Protein AF-A0A3Q3WLG3-F1 (afdb_monomer)

Solvent-accessible surface area (backbone atoms only — not comparable to full-atom values): 10892 Å² total; per-residue (Å²): 127,84,87,64,69,47,72,67,55,51,52,49,40,49,52,44,33,71,77,38,65,91,78,38,64,40,77,80,43,50,60,52,52,48,54,36,50,53,55,49,52,53,50,50,52,53,48,49,54,48,51,54,51,49,54,53,51,53,52,48,53,36,54,53,43,51,54,50,47,54,52,48,52,54,50,31,51,53,28,41,52,51,12,54,53,29,47,77,66,74,38,54,68,63,11,50,52,28,40,53,51,24,52,54,50,48,55,54,44,53,55,48,52,52,50,39,51,47,53,44,59,69,50,49,55,58,51,52,47,57,73,68,75,73,73,56,77,72,57,51,58,42,52,53,49,55,65,46,45,62,56,53,47,55,49,54,54,50,53,49,54,48,50,56,66,74,48,76,84,65,97,70,90,73,71,59,74,59,54,54,53,50,50,51,51,50,51,43,56,52,39,61,69,66,62,78,130

Secondary structure (DSSP, 8-state):
-PPPPPHHHHHHHHHHHHH-TTT-SHHHHHHHHHHHHHHHHHHHHHHHHHHHHHHHHHHHHHHHHHHHHHHHHHHHHHHHHHHHHHHTTT-HHHHHHHHHHHHHHHHHHHHHHHHHHHHIIIIIHHHHHHHHHSSSHHHHHHHHHHHHHHHHHHHHHHHHHHHHHH-TT-----THHHHHHHHHHHHHHHHHHH---

pLDDT: mean 86.24, std 12.98, range [43.69, 98.62]

Mean predicted aligned error: 8.93 Å

Sequence (197 aa):
MPERLSVADFVGLTNEDLSSPGTSSFQAKMSDCRNTVSAIEESLETDHTTLQRMKKMIKNIHISGVSHVDSKEQYIEVLENLGNSHLSQDNHEVSTGFLNLAVFTREVTALFKNLVQNLNNIMAFPLENVLKSELRDSRLVSIDAIHETPIKLGKLEKERKEKTRQLGLIRTEGSDGGEDMERERRTFQLQMCEVRD

Nearest PDB structures (foldseek):
  7o3x-assembly1_E  TM=5.534E-01  e=9.046E-02  Synechocystis sp. PCC 6803 substr. Kazusa
  9eom-assembly1_A-2  TM=6.215E-01  e=7.939E-01  Synechocystis sp. PCC 6803
  9eom-assembly1_A-4  TM=6.215E-01  e=7.939E-01  Synechocystis sp. PCC 6803
  8qhw-assembly1_E  TM=5.474E-01  e=7.208E-01  Synechocystis sp. PCC 6803
  4whe-assembly1_A  TM=5.943E-01  e=1.286E+00  Escherichia coli K-12

InterPro domains:
  IPR027267 AH/BAR domain superfamily [G3DSA:1.20.1270.60] (24-196)
  IPR027267 AH/BAR domain superfamily [SSF103657] (33-195)
  IPR043593 Arf-GAP with SH3 domain, ANK repeat and PH domain-containing protein [PTHR45854] (1-194)

Radius of gyration: 33.62 Å; Cα contacts (8 Å, |Δi|>4): 115; chains: 1; bounding box: 82×26×92 Å

Foldseek 3Di:
DPDQQDPVNLVVQVVQCVVCVPPGPNLVCLVSLLVNLVVVLVVLVVVLVVLVVVLVVLVVLLVVLVVVLVVLVVVLVVLQVQLVVCVVVVNNVSSVVSNVVSVVSVVVSVVSVVVSVCSCVVRNVVSVCVSPPDRDDQQVVLSVLSVVLSVVLVVLVVVVVVCCVVPVDDDDDDCPSVVVNSVSSVVNSVSSVSNDD

Organism: Mola mola (NCBI:txid94237)

Structure (mmCIF, N/CA/C/O backbone):
data_AF-A0A3Q3WLG3-F1
#
_entry.id   AF-A0A3Q3WLG3-F1
#
loop_
_atom_site.group_PDB
_atom_site.id
_atom_site.type_symbol
_atom_site.label_atom_id
_atom_site.label_alt_id
_atom_site.label_comp_id
_atom_site.label_asym_id
_atom_site.label_entity_id
_atom_site.label_seq_id
_atom_site.pdbx_PDB_ins_code
_atom_site.Cartn_x
_atom_site.Cartn_y
_atom_site.Cartn_z
_atom_site.occupancy
_atom_site.B_iso_or_equiv
_atom_site.auth_seq_id
_atom_site.auth_comp_id
_atom_site.auth_asym_id
_atom_site.auth_atom_id
_atom_site.pdbx_PDB_model_num
ATOM 1 N N . MET A 1 1 ? 6.172 18.947 -17.655 1.00 47.56 1 MET A N 1
ATOM 2 C CA . MET A 1 1 ? 6.872 17.670 -17.400 1.00 47.56 1 MET A CA 1
ATOM 3 C C . MET A 1 1 ? 7.651 17.334 -18.660 1.00 47.56 1 MET A C 1
ATOM 5 O O . MET A 1 1 ? 7.096 17.597 -19.722 1.00 47.56 1 MET A O 1
ATOM 9 N N . PRO A 1 2 ? 8.908 16.863 -18.583 1.00 49.31 2 PRO A N 1
ATOM 10 C CA . PRO A 1 2 ? 9.609 16.392 -19.777 1.00 49.31 2 PRO A CA 1
ATOM 11 C C . PRO A 1 2 ? 8.800 15.256 -20.419 1.00 49.31 2 PRO A C 1
ATOM 13 O O . PRO A 1 2 ? 8.203 14.449 -19.703 1.00 49.31 2 PRO A O 1
ATOM 16 N N . GLU A 1 3 ? 8.717 15.243 -21.749 1.00 62.03 3 GLU A N 1
ATOM 17 C CA . GLU A 1 3 ? 8.017 14.198 -22.499 1.00 62.03 3 GLU A CA 1
ATOM 18 C C . GLU A 1 3 ? 8.640 12.835 -22.169 1.00 62.03 3 GLU A C 1
ATOM 20 O O . GLU A 1 3 ? 9.845 12.638 -22.327 1.00 62.03 3 GLU A O 1
ATOM 25 N N . ARG A 1 4 ? 7.827 11.912 -21.645 1.00 79.62 4 ARG A N 1
ATOM 26 C CA . ARG A 1 4 ? 8.238 10.526 -21.403 1.00 79.62 4 ARG A CA 1
ATOM 27 C C . ARG A 1 4 ? 8.163 9.772 -22.724 1.00 79.62 4 ARG A C 1
ATOM 29 O O . ARG A 1 4 ? 7.160 9.885 -23.427 1.00 79.62 4 ARG A O 1
ATOM 36 N N . LEU A 1 5 ? 9.200 9.001 -23.036 1.00 89.12 5 LEU A N 1
ATOM 37 C CA . LEU A 1 5 ? 9.182 8.099 -24.182 1.00 89.12 5 LEU A CA 1
ATOM 38 C C . LEU A 1 5 ? 8.083 7.055 -23.950 1.00 89.12 5 LEU A C 1
ATOM 40 O O . LEU A 1 5 ? 8.085 6.391 -22.912 1.00 89.12 5 LEU A O 1
ATOM 44 N N . SER A 1 6 ? 7.133 6.919 -24.875 1.00 90.25 6 SER A N 1
ATOM 45 C CA . SER A 1 6 ? 6.103 5.891 -24.733 1.00 90.25 6 SER A CA 1
ATOM 46 C C . SER A 1 6 ? 6.663 4.504 -25.062 1.00 90.25 6 SER A C 1
ATOM 48 O O . SER A 1 6 ? 7.659 4.368 -25.777 1.00 90.25 6 SER A O 1
ATOM 50 N N . VAL A 1 7 ? 5.987 3.451 -24.593 1.00 90.38 7 VAL A N 1
ATOM 51 C CA . VAL A 1 7 ? 6.331 2.064 -24.956 1.00 90.38 7 VAL A CA 1
ATOM 52 C C . VAL A 1 7 ? 6.286 1.869 -26.476 1.00 90.38 7 VAL A C 1
ATOM 54 O O . VAL A 1 7 ? 7.150 1.199 -27.035 1.00 90.38 7 VAL A O 1
ATOM 57 N N . ALA A 1 8 ? 5.324 2.492 -27.164 1.00 92.12 8 ALA A N 1
ATOM 58 C CA . ALA A 1 8 ? 5.216 2.419 -28.620 1.00 92.12 8 ALA A CA 1
ATOM 59 C C . ALA A 1 8 ? 6.416 3.075 -29.323 1.00 92.12 8 ALA A C 1
ATOM 61 O O . ALA A 1 8 ? 6.951 2.500 -30.272 1.00 92.12 8 ALA A O 1
ATOM 62 N N . ASP A 1 9 ? 6.876 4.229 -28.827 1.00 92.75 9 ASP A N 1
ATOM 63 C CA . ASP A 1 9 ? 8.059 4.910 -29.364 1.00 92.75 9 ASP A CA 1
ATOM 64 C C . ASP A 1 9 ? 9.320 4.072 -29.144 1.00 92.75 9 ASP A C 1
ATOM 66 O O . ASP A 1 9 ? 10.118 3.898 -30.064 1.00 92.75 9 ASP A O 1
ATOM 70 N N . PHE A 1 10 ? 9.481 3.504 -27.944 1.00 93.38 10 PHE A N 1
ATOM 71 C CA . PHE A 1 10 ? 10.599 2.617 -27.632 1.00 93.38 10 PHE A CA 1
ATOM 72 C C . PHE A 1 10 ? 10.618 1.388 -28.549 1.00 93.38 10 PHE A C 1
ATOM 74 O O . PHE A 1 10 ? 11.639 1.111 -29.173 1.00 93.38 10 PHE A O 1
ATOM 81 N N . VAL A 1 11 ? 9.483 0.700 -28.707 1.00 94.06 11 VAL A N 1
ATOM 82 C CA . VAL A 1 11 ? 9.361 -0.462 -29.603 1.00 94.06 11 VAL A CA 1
ATOM 83 C C . VAL A 1 11 ? 9.662 -0.079 -31.055 1.00 94.06 11 VAL A C 1
ATOM 85 O O . VAL A 1 11 ? 10.337 -0.832 -31.757 1.00 94.06 11 VAL A O 1
ATOM 88 N N . GLY A 1 12 ? 9.210 1.093 -31.509 1.00 94.38 12 GLY A N 1
ATOM 89 C CA . GLY A 1 12 ? 9.540 1.624 -32.832 1.00 94.38 12 GLY A CA 1
ATOM 90 C C . GLY A 1 12 ? 11.046 1.811 -33.025 1.00 94.38 12 GLY A C 1
ATOM 91 O O . GLY A 1 12 ? 11.612 1.276 -33.980 1.00 94.38 12 GLY A O 1
ATOM 92 N N . LEU A 1 13 ? 11.702 2.492 -32.080 1.00 94.38 13 LEU A N 1
ATOM 93 C CA . LEU A 1 13 ? 13.151 2.720 -32.088 1.00 94.38 13 LEU A CA 1
ATOM 94 C C . LEU A 1 13 ? 13.942 1.406 -32.038 1.00 94.38 13 LEU A C 1
ATOM 96 O O . LEU A 1 13 ? 14.947 1.256 -32.731 1.00 94.38 13 LEU A O 1
ATOM 100 N N . THR A 1 14 ? 13.498 0.437 -31.236 1.00 94.75 14 THR A N 1
ATOM 101 C CA . THR A 1 14 ? 14.134 -0.881 -31.139 1.00 94.75 14 THR A CA 1
ATOM 102 C C . THR A 1 14 ? 13.977 -1.682 -32.428 1.00 94.75 14 THR A C 1
ATOM 104 O O . THR A 1 14 ? 14.947 -2.277 -32.886 1.00 94.75 14 THR A O 1
ATOM 107 N N . ASN A 1 15 ? 12.800 -1.673 -33.056 1.00 95.19 15 ASN A N 1
ATOM 108 C CA . ASN A 1 15 ? 12.581 -2.368 -34.327 1.00 95.19 15 ASN A CA 1
ATOM 109 C C . ASN A 1 15 ? 13.402 -1.761 -35.474 1.00 95.19 15 ASN A C 1
ATOM 111 O O . ASN A 1 15 ? 13.937 -2.504 -36.301 1.00 95.19 15 ASN A O 1
ATOM 115 N N . GLU A 1 16 ? 13.535 -0.433 -35.513 1.00 95.00 16 GLU A N 1
ATOM 116 C CA . GLU A 1 16 ? 14.422 0.259 -36.454 1.00 95.00 16 GLU A CA 1
ATOM 117 C C . GLU A 1 16 ? 15.882 -0.174 -36.244 1.00 95.00 16 GLU A C 1
ATOM 119 O O . GLU A 1 16 ? 16.564 -0.550 -37.198 1.00 95.00 16 GLU A O 1
ATOM 124 N N . ASP A 1 17 ? 16.339 -0.208 -34.989 1.00 94.31 17 ASP A N 1
ATOM 125 C CA . ASP A 1 17 ? 17.691 -0.633 -34.620 1.00 94.31 17 ASP A CA 1
ATO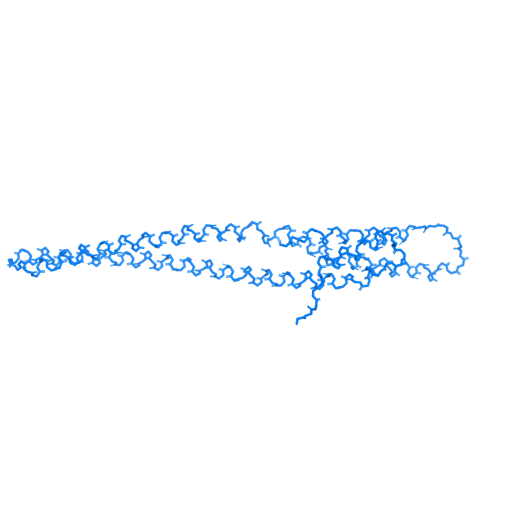M 126 C C . ASP A 1 17 ? 17.967 -2.117 -34.882 1.00 94.31 17 ASP A C 1
ATOM 128 O O . ASP A 1 17 ? 19.099 -2.486 -35.187 1.00 94.31 17 ASP A O 1
ATOM 132 N N . LEU A 1 18 ? 16.956 -2.980 -34.767 1.00 91.94 18 LEU A N 1
ATOM 133 C CA . LEU A 1 18 ? 17.032 -4.401 -35.124 1.00 91.94 18 LEU A CA 1
ATOM 134 C C . LEU A 1 18 ? 17.132 -4.602 -36.636 1.00 91.94 18 LEU A C 1
ATOM 136 O O . LEU A 1 18 ? 17.900 -5.443 -37.096 1.00 91.94 18 LEU A O 1
ATOM 140 N N . SER A 1 19 ? 16.369 -3.824 -37.402 1.00 93.81 19 SER A N 1
ATOM 141 C CA . SER A 1 19 ? 16.291 -3.966 -38.858 1.00 93.81 19 SER A CA 1
ATOM 142 C C . SER A 1 19 ? 17.499 -3.350 -39.568 1.00 93.81 19 SER A C 1
ATOM 144 O O . SER A 1 19 ? 17.987 -3.911 -40.547 1.00 93.81 19 SER A O 1
ATOM 146 N N . SER A 1 20 ? 17.988 -2.210 -39.066 1.00 91.44 20 SER A N 1
ATOM 147 C CA . SER A 1 20 ? 19.064 -1.426 -39.685 1.00 91.44 20 SER A CA 1
ATOM 148 C C . SER A 1 20 ? 19.996 -0.791 -38.634 1.00 91.44 20 SER A C 1
ATOM 150 O O . SER A 1 20 ? 19.998 0.435 -38.466 1.00 91.44 20 SER A O 1
ATOM 152 N N . PRO A 1 21 ? 20.859 -1.578 -37.954 1.00 85.62 21 PRO A N 1
ATOM 153 C CA . PRO A 1 21 ? 21.696 -1.086 -36.850 1.00 85.62 21 PRO A CA 1
ATOM 154 C C . PRO A 1 21 ? 22.650 0.054 -37.240 1.00 85.62 21 PRO A C 1
ATOM 156 O O . PRO A 1 21 ? 23.005 0.884 -36.408 1.00 85.62 21 PRO A O 1
ATOM 159 N N . GLY A 1 22 ? 23.087 0.096 -38.504 1.00 84.06 22 GLY A N 1
ATOM 160 C CA . GLY A 1 22 ? 24.053 1.082 -39.000 1.00 84.06 22 GLY A CA 1
ATOM 161 C C . GLY A 1 22 ? 23.485 2.482 -39.258 1.00 84.06 22 GLY A C 1
ATOM 162 O O . GLY A 1 22 ? 24.259 3.434 -39.333 1.00 84.06 22 GLY A O 1
ATOM 163 N N . THR A 1 23 ? 22.164 2.622 -39.399 1.00 86.75 23 THR A N 1
ATOM 164 C CA . THR A 1 23 ? 21.485 3.907 -39.685 1.00 86.75 23 THR A CA 1
ATOM 165 C C . THR A 1 23 ? 20.496 4.323 -38.603 1.00 86.75 23 THR A C 1
ATOM 167 O O . THR A 1 23 ? 19.933 5.410 -38.676 1.00 86.75 23 THR A O 1
ATOM 170 N N . SER A 1 24 ? 20.283 3.453 -37.622 1.00 90.81 24 SER A N 1
ATOM 171 C CA . SER A 1 24 ? 19.359 3.642 -36.513 1.00 90.81 24 SER A CA 1
ATOM 172 C C . SER A 1 24 ? 19.666 4.889 -35.686 1.00 90.81 24 SER A C 1
ATOM 174 O O . SER A 1 24 ? 20.818 5.201 -35.369 1.00 90.81 24 SER A O 1
ATOM 176 N N . SER A 1 25 ? 18.601 5.571 -35.267 1.00 90.25 25 SER A N 1
ATOM 177 C CA . SER A 1 25 ? 18.670 6.701 -34.337 1.00 90.25 25 SER A CA 1
ATOM 178 C C . SER A 1 25 ? 18.647 6.290 -32.855 1.00 90.25 25 SER A C 1
ATOM 180 O O . SER A 1 25 ? 18.747 7.150 -31.974 1.00 90.25 25 SER A O 1
ATOM 182 N N . PHE A 1 26 ? 18.575 4.986 -32.552 1.00 92.12 26 PHE A N 1
ATOM 183 C CA . PHE A 1 26 ? 18.399 4.461 -31.193 1.00 92.12 26 PHE A CA 1
ATOM 184 C C . PHE A 1 26 ? 19.448 4.981 -30.209 1.00 92.12 26 PHE A C 1
ATOM 186 O O . PHE A 1 26 ? 19.102 5.429 -29.118 1.00 92.12 26 PHE A O 1
ATOM 193 N N . GLN A 1 27 ? 20.728 5.002 -30.601 1.00 89.81 27 GLN A N 1
ATOM 194 C CA . GLN A 1 27 ? 21.810 5.483 -29.734 1.00 89.81 27 GLN A CA 1
ATOM 195 C C . GLN A 1 27 ? 21.597 6.941 -29.289 1.00 89.81 27 GLN A C 1
ATOM 197 O O . GLN A 1 27 ? 21.853 7.272 -28.130 1.00 89.81 27 GLN A O 1
ATOM 202 N N . ALA A 1 28 ? 21.080 7.801 -30.173 1.00 90.06 28 ALA A N 1
ATOM 203 C CA . ALA A 1 28 ? 20.766 9.192 -29.843 1.00 90.06 28 ALA A CA 1
ATOM 204 C C . ALA A 1 28 ? 19.572 9.310 -28.878 1.00 90.06 28 ALA A C 1
ATOM 206 O O . ALA A 1 28 ? 19.482 10.280 -28.131 1.00 90.06 28 ALA A O 1
ATOM 207 N N . LYS A 1 29 ? 18.684 8.308 -28.863 1.00 91.69 29 LYS A N 1
ATOM 208 C CA . LYS A 1 29 ? 17.485 8.234 -28.016 1.00 91.69 29 LYS A CA 1
ATOM 209 C C . LYS A 1 29 ? 17.674 7.469 -26.706 1.00 91.69 29 LYS A C 1
ATOM 211 O O . LYS A 1 29 ? 16.798 7.506 -25.844 1.00 91.69 29 LYS A O 1
ATOM 216 N N . MET A 1 30 ? 18.835 6.853 -26.480 1.00 90.50 30 MET A N 1
ATOM 217 C CA . MET A 1 30 ? 19.134 6.163 -25.217 1.00 90.50 30 MET A CA 1
ATOM 218 C C . MET A 1 30 ? 19.090 7.097 -23.996 1.00 90.50 30 MET A C 1
ATOM 220 O O . MET A 1 30 ? 18.781 6.642 -22.896 1.00 90.50 30 MET A O 1
ATOM 224 N N . SER A 1 31 ? 19.405 8.392 -24.146 1.00 89.38 31 SER A N 1
ATOM 225 C CA . SER A 1 31 ? 19.237 9.369 -23.056 1.00 89.38 31 SER A CA 1
ATOM 226 C C . SER A 1 31 ? 17.775 9.569 -22.683 1.00 89.38 31 SER A C 1
ATOM 228 O O . SER A 1 31 ? 17.460 9.618 -21.500 1.00 89.38 31 SER A O 1
ATOM 230 N N . ASP A 1 32 ? 16.894 9.630 -23.678 1.00 90.50 32 ASP A N 1
ATOM 231 C CA . ASP A 1 32 ? 15.456 9.826 -23.484 1.00 90.50 32 ASP A CA 1
ATOM 232 C C . ASP A 1 32 ? 14.844 8.592 -22.792 1.00 90.50 32 ASP A C 1
ATOM 234 O O . ASP A 1 32 ? 14.028 8.725 -21.877 1.00 90.50 32 ASP A O 1
ATOM 238 N N . CYS A 1 33 ? 15.329 7.392 -23.145 1.00 90.94 33 CYS A N 1
ATOM 239 C CA . CYS A 1 33 ? 14.997 6.137 -22.461 1.00 90.94 33 CYS A CA 1
ATOM 240 C C . CYS A 1 33 ? 15.378 6.194 -20.972 1.00 90.94 33 CYS A C 1
ATOM 242 O O . CYS A 1 33 ? 14.533 5.969 -20.109 1.00 90.94 33 CYS A O 1
ATOM 244 N N . ARG A 1 34 ? 16.630 6.566 -20.657 1.00 90.25 34 ARG A N 1
ATOM 245 C CA . ARG A 1 34 ? 17.090 6.694 -19.262 1.00 90.25 34 ARG A CA 1
ATOM 246 C C . ARG A 1 34 ? 16.302 7.736 -18.480 1.00 90.25 34 ARG A C 1
ATOM 248 O O . ARG A 1 34 ? 15.918 7.472 -17.352 1.00 90.25 34 ARG A O 1
ATOM 255 N N . ASN A 1 35 ? 16.046 8.899 -19.076 1.00 90.31 35 ASN A N 1
ATOM 256 C CA . ASN A 1 35 ? 15.274 9.958 -18.426 1.00 90.31 35 ASN A CA 1
ATOM 257 C C . ASN A 1 35 ? 13.856 9.481 -18.084 1.00 90.31 35 ASN A C 1
ATOM 259 O O . ASN A 1 35 ? 13.325 9.828 -17.031 1.00 90.31 35 ASN A O 1
ATOM 263 N N . THR A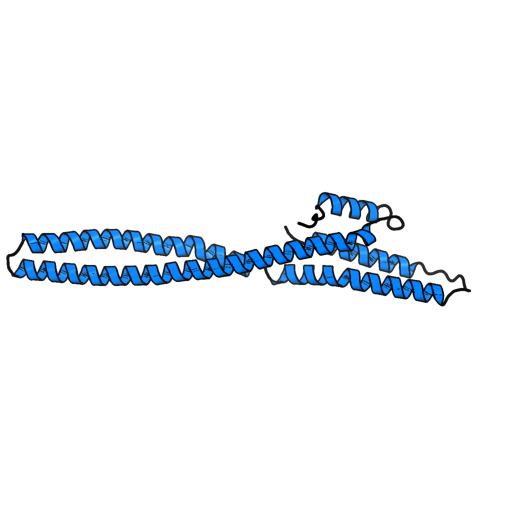 1 36 ? 13.259 8.662 -18.955 1.00 89.81 36 THR A N 1
ATOM 264 C CA . THR A 1 36 ? 11.955 8.040 -18.703 1.00 89.81 36 THR A CA 1
ATOM 265 C C . THR A 1 36 ? 12.026 7.079 -17.515 1.00 89.81 36 THR A C 1
ATOM 267 O O . THR A 1 36 ? 11.194 7.185 -16.617 1.00 89.81 36 THR A O 1
ATOM 270 N N . VAL A 1 37 ? 13.049 6.218 -17.452 1.00 88.50 37 VAL A N 1
ATOM 271 C CA . VAL A 1 37 ? 13.274 5.296 -16.321 1.00 88.50 37 VAL A CA 1
ATOM 272 C C . VAL A 1 37 ? 13.503 6.050 -15.012 1.00 88.50 37 VAL A C 1
ATOM 274 O O . VAL A 1 37 ? 12.824 5.758 -14.034 1.00 88.50 37 VAL A O 1
ATOM 277 N N . SER A 1 38 ? 14.359 7.076 -14.992 1.00 88.25 38 SER A N 1
ATOM 278 C CA . SER A 1 38 ? 14.587 7.891 -13.789 1.00 88.25 38 SER A CA 1
ATOM 279 C C . SER A 1 38 ? 13.316 8.592 -13.306 1.00 88.25 38 SER A C 1
ATOM 281 O O . SER A 1 38 ? 13.076 8.685 -12.107 1.00 88.25 38 SER A O 1
ATOM 283 N N . ALA A 1 39 ? 12.459 9.056 -14.221 1.00 88.00 39 ALA A N 1
ATOM 284 C CA . ALA A 1 39 ? 11.183 9.663 -13.850 1.00 88.00 39 ALA A CA 1
ATOM 285 C C . ALA A 1 39 ? 10.177 8.644 -13.279 1.00 88.00 39 ALA A C 1
ATOM 287 O O . ALA A 1 39 ? 9.311 9.019 -12.485 1.00 88.00 39 ALA A O 1
ATOM 288 N N . ILE A 1 40 ? 10.248 7.377 -13.702 1.00 85.50 40 ILE A N 1
ATOM 289 C CA . ILE A 1 40 ? 9.462 6.277 -13.125 1.00 85.50 40 ILE A CA 1
ATOM 290 C C . ILE A 1 40 ? 10.006 5.928 -11.736 1.00 85.50 40 ILE A C 1
ATOM 292 O O . ILE A 1 40 ? 9.226 5.830 -10.794 1.00 85.50 40 ILE A O 1
ATOM 296 N N . GLU A 1 41 ? 11.326 5.816 -11.592 1.00 85.00 41 GLU A N 1
ATOM 297 C CA . GLU A 1 41 ? 12.000 5.541 -10.321 1.00 85.00 41 GLU A CA 1
ATOM 298 C C . GLU A 1 41 ? 11.675 6.596 -9.254 1.00 85.00 41 GLU A C 1
ATOM 300 O O . GLU A 1 41 ? 11.259 6.250 -8.150 1.00 85.00 41 GLU A O 1
ATOM 305 N N . GLU A 1 42 ? 11.772 7.886 -9.589 1.00 87.50 42 GLU A N 1
ATOM 306 C CA . GLU A 1 42 ? 11.435 8.982 -8.671 1.00 87.50 42 GLU A CA 1
ATOM 307 C C . GLU A 1 42 ? 9.961 8.935 -8.230 1.00 87.50 42 GLU A C 1
ATOM 309 O O . GLU A 1 42 ? 9.637 9.148 -7.055 1.00 87.50 42 GLU A O 1
ATOM 314 N N . SER A 1 43 ? 9.054 8.620 -9.163 1.00 86.56 43 SER A N 1
ATOM 315 C CA . SER A 1 43 ? 7.631 8.439 -8.858 1.00 86.56 43 SER A CA 1
ATOM 316 C C . SER A 1 43 ? 7.420 7.261 -7.910 1.00 86.56 43 SER A C 1
ATOM 318 O O . SER A 1 43 ? 6.690 7.382 -6.929 1.00 86.56 43 SER A O 1
ATOM 320 N N . LEU A 1 44 ? 8.095 6.140 -8.167 1.00 85.00 44 LEU A N 1
ATOM 321 C CA . LEU A 1 44 ? 7.980 4.928 -7.368 1.00 85.00 44 LEU A CA 1
ATOM 322 C C . LEU A 1 44 ? 8.526 5.122 -5.950 1.00 85.00 44 LEU A C 1
ATOM 324 O O . LEU A 1 44 ? 7.905 4.673 -4.988 1.00 85.00 44 LEU A O 1
ATOM 328 N N . GLU A 1 45 ? 9.645 5.830 -5.795 1.00 86.00 45 GLU A N 1
ATOM 329 C CA . GLU A 1 45 ? 10.187 6.180 -4.479 1.00 86.00 45 GLU A CA 1
ATOM 330 C C . GLU A 1 45 ? 9.235 7.126 -3.727 1.00 86.00 45 GLU A C 1
ATOM 332 O O . GLU A 1 45 ? 8.987 6.976 -2.525 1.00 86.00 45 GLU A O 1
ATOM 337 N N . THR A 1 46 ? 8.611 8.067 -4.437 1.00 89.25 46 THR A N 1
ATOM 338 C CA . THR A 1 46 ? 7.583 8.946 -3.860 1.00 89.25 46 THR A CA 1
ATOM 339 C C . THR A 1 46 ? 6.371 8.151 -3.363 1.00 89.25 46 THR A C 1
ATOM 341 O O . THR A 1 46 ? 5.899 8.372 -2.238 1.00 89.25 46 THR A O 1
ATOM 344 N N . ASP A 1 47 ? 5.894 7.190 -4.150 1.00 89.38 47 ASP A N 1
ATOM 345 C CA . ASP A 1 47 ? 4.787 6.311 -3.771 1.00 89.38 47 ASP A CA 1
ATOM 346 C C . ASP A 1 47 ? 5.174 5.416 -2.592 1.00 89.38 47 ASP A C 1
ATOM 348 O O . ASP A 1 47 ? 4.444 5.344 -1.600 1.00 89.38 47 ASP A O 1
ATOM 352 N N . HIS A 1 48 ? 6.366 4.817 -2.620 1.00 87.88 48 HIS A N 1
ATOM 353 C CA . HIS A 1 48 ? 6.899 4.000 -1.530 1.00 87.88 48 HIS A CA 1
ATOM 354 C C . HIS A 1 48 ? 6.967 4.772 -0.211 1.00 87.88 48 HIS A C 1
ATOM 356 O O . HIS A 1 48 ? 6.465 4.305 0.817 1.00 87.88 48 HIS A O 1
ATOM 362 N N . THR A 1 49 ? 7.521 5.988 -0.217 1.00 90.38 49 THR A N 1
ATOM 363 C CA . THR A 1 49 ? 7.573 6.823 0.994 1.00 90.38 49 THR A CA 1
ATOM 364 C C . THR A 1 49 ? 6.175 7.189 1.493 1.00 90.38 49 THR A C 1
ATOM 366 O O . THR A 1 49 ? 5.935 7.222 2.705 1.00 90.38 49 THR A O 1
ATOM 369 N N . THR A 1 50 ? 5.224 7.417 0.588 1.00 93.69 50 THR A N 1
ATOM 370 C CA . THR A 1 50 ? 3.827 7.709 0.928 1.00 93.69 50 THR A CA 1
ATOM 371 C C . THR A 1 50 ? 3.130 6.491 1.539 1.00 93.69 50 THR A C 1
ATOM 373 O O . THR A 1 50 ? 2.498 6.615 2.593 1.00 93.69 50 THR A O 1
ATOM 376 N N . LEU A 1 51 ? 3.328 5.296 0.977 1.00 92.75 51 LEU A N 1
ATOM 377 C CA . LEU A 1 51 ? 2.820 4.030 1.513 1.00 92.75 51 LEU A CA 1
ATOM 378 C C . LEU A 1 51 ? 3.410 3.713 2.898 1.00 92.75 51 LEU A C 1
ATOM 380 O O . LEU A 1 51 ? 2.688 3.282 3.800 1.00 92.75 51 LEU A O 1
ATOM 384 N N . GLN A 1 52 ? 4.695 4.004 3.130 1.00 92.19 52 GLN A N 1
ATOM 385 C CA . GLN A 1 52 ? 5.314 3.877 4.458 1.00 92.19 52 GLN A CA 1
ATOM 386 C C . GLN A 1 52 ? 4.674 4.816 5.491 1.00 92.19 52 GLN A C 1
ATOM 388 O O . GLN A 1 52 ? 4.410 4.413 6.631 1.00 92.19 52 GLN A O 1
ATOM 393 N N . ARG A 1 53 ? 4.376 6.067 5.109 1.00 95.38 53 ARG A N 1
ATOM 394 C CA . ARG A 1 53 ? 3.642 7.002 5.980 1.00 95.38 53 ARG A CA 1
ATOM 395 C C . ARG A 1 53 ? 2.237 6.482 6.278 1.00 95.38 53 ARG A C 1
ATOM 397 O O . ARG A 1 53 ? 1.840 6.480 7.443 1.00 95.38 53 ARG A O 1
ATOM 404 N N . MET A 1 54 ? 1.526 5.982 5.268 1.00 95.06 54 MET A N 1
ATOM 405 C CA . MET A 1 54 ? 0.195 5.390 5.425 1.00 95.06 54 MET A CA 1
ATOM 406 C C . MET A 1 54 ? 0.210 4.211 6.407 1.00 95.06 54 MET A C 1
ATOM 408 O O . MET A 1 54 ? -0.613 4.163 7.322 1.00 95.06 54 MET A O 1
ATOM 412 N N . LYS A 1 55 ? 1.205 3.319 6.311 1.00 93.12 55 LYS A N 1
ATOM 413 C CA . LYS A 1 55 ? 1.396 2.200 7.251 1.00 93.12 55 LYS A CA 1
ATOM 414 C C . LYS A 1 55 ? 1.535 2.692 8.689 1.00 93.12 55 LYS A C 1
ATOM 416 O O . LYS A 1 55 ? 0.905 2.152 9.600 1.00 93.12 55 LYS A O 1
ATOM 421 N N . LYS A 1 56 ? 2.332 3.742 8.904 1.00 94.50 56 LYS A N 1
ATOM 422 C CA . LYS A 1 56 ? 2.506 4.349 10.230 1.00 94.50 56 LYS A CA 1
ATOM 423 C C . LYS A 1 56 ? 1.200 4.953 10.754 1.00 94.50 56 LYS A C 1
ATOM 425 O O . LYS A 1 56 ? 0.884 4.772 11.927 1.00 94.50 56 LYS A O 1
ATOM 430 N N . MET A 1 57 ? 0.433 5.630 9.900 1.00 95.44 57 MET A N 1
ATOM 431 C CA . MET A 1 57 ? -0.865 6.204 10.271 1.00 95.44 57 MET A CA 1
ATOM 432 C C . MET A 1 57 ? -1.874 5.121 10.669 1.00 95.44 57 MET A C 1
ATOM 434 O O . MET A 1 57 ? -2.477 5.231 11.732 1.00 95.44 57 MET A O 1
ATOM 438 N N . ILE A 1 58 ? -1.996 4.044 9.886 1.00 94.62 58 ILE A N 1
ATOM 439 C CA . ILE A 1 58 ? -2.871 2.901 10.200 1.00 94.62 58 ILE A CA 1
ATOM 440 C C . ILE A 1 58 ? -2.488 2.271 11.541 1.00 94.62 58 ILE A C 1
ATOM 442 O O . ILE A 1 58 ? -3.352 2.039 12.385 1.00 94.62 58 ILE A O 1
ATOM 446 N N . LYS A 1 59 ? -1.188 2.059 11.780 1.00 93.75 59 LYS A N 1
ATOM 447 C CA . LYS A 1 59 ? -0.696 1.535 13.060 1.00 93.75 59 LYS A CA 1
ATOM 448 C C . LYS A 1 59 ? -1.078 2.444 14.232 1.00 93.75 59 LYS A C 1
ATOM 450 O O . LYS A 1 59 ? -1.510 1.947 15.268 1.00 93.75 59 LYS A O 1
ATOM 455 N N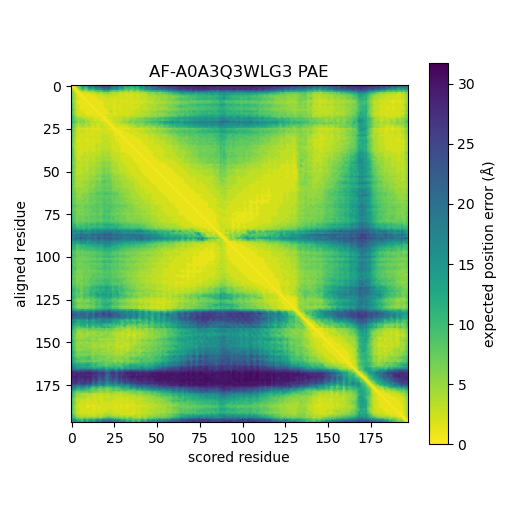 . ASN A 1 60 ? -0.942 3.759 14.072 1.00 96.00 60 ASN A N 1
ATOM 456 C CA . ASN A 1 60 ? -1.322 4.719 15.107 1.00 96.00 60 ASN A CA 1
ATOM 457 C C . ASN A 1 60 ? -2.833 4.701 15.379 1.00 96.00 60 ASN A C 1
ATOM 459 O O . ASN A 1 60 ? -3.218 4.711 16.543 1.00 96.00 60 ASN A O 1
ATOM 463 N N . ILE A 1 61 ? -3.666 4.630 14.332 1.00 95.31 61 ILE A N 1
ATOM 464 C CA . ILE A 1 61 ? -5.129 4.496 14.453 1.00 95.31 61 ILE A CA 1
ATOM 465 C C . ILE A 1 61 ? -5.490 3.217 15.212 1.00 95.31 61 ILE A C 1
ATOM 467 O O . ILE A 1 61 ? -6.359 3.237 16.079 1.00 95.31 61 ILE A O 1
ATOM 471 N N . HIS A 1 62 ? -4.816 2.105 14.916 1.00 95.38 62 HIS A N 1
ATOM 472 C CA . HIS A 1 62 ? -5.055 0.848 15.615 1.00 95.38 62 HIS A CA 1
ATOM 473 C C . HIS A 1 62 ? -4.700 0.951 17.106 1.00 95.38 62 HIS A C 1
ATOM 475 O O . HIS A 1 62 ? -5.526 0.621 17.952 1.00 95.38 62 HIS A O 1
ATOM 481 N N . ILE A 1 63 ? -3.511 1.468 17.438 1.00 96.38 63 ILE A N 1
ATOM 482 C CA . ILE A 1 63 ? -3.057 1.621 18.831 1.00 96.38 63 ILE A CA 1
ATOM 483 C C . ILE A 1 63 ? -3.983 2.555 19.620 1.00 96.38 63 ILE A C 1
ATOM 485 O O . ILE A 1 63 ? -4.390 2.217 20.732 1.00 96.38 63 ILE A O 1
ATOM 489 N N . SER A 1 64 ? -4.337 3.716 19.060 1.00 97.69 64 SER A N 1
ATOM 490 C CA . SER A 1 64 ? -5.250 4.646 19.732 1.00 97.69 64 SER A CA 1
ATOM 491 C C . SER A 1 64 ? -6.657 4.062 19.868 1.00 97.69 64 SER A C 1
ATOM 493 O O . SER A 1 64 ? -7.290 4.244 20.904 1.00 97.69 64 SER A O 1
ATOM 495 N N . GLY A 1 65 ? -7.121 3.307 18.870 1.00 97.75 65 GLY A N 1
ATOM 496 C CA . GLY A 1 65 ? -8.384 2.579 18.915 1.00 97.75 65 GLY A CA 1
ATOM 497 C C . GLY A 1 65 ? -8.432 1.549 20.045 1.00 97.75 65 GLY A C 1
ATOM 498 O O . GLY A 1 65 ? -9.395 1.537 20.807 1.00 97.75 65 GLY A O 1
ATOM 499 N N . VAL A 1 66 ? -7.382 0.738 20.208 1.00 96.94 66 VAL A N 1
ATOM 500 C CA . VAL A 1 66 ? -7.267 -0.233 21.313 1.00 96.94 66 VAL A CA 1
ATOM 501 C C . VAL A 1 66 ? -7.275 0.477 22.670 1.00 96.94 66 VAL A C 1
ATOM 503 O O . VAL A 1 66 ? -8.073 0.136 23.536 1.00 96.94 66 VAL A O 1
ATOM 506 N N . SER A 1 67 ? -6.483 1.539 22.834 1.00 98.25 67 SER A N 1
ATOM 507 C CA . SER A 1 67 ? -6.468 2.308 24.087 1.00 98.25 67 SER A CA 1
ATOM 508 C C . SER A 1 67 ? -7.822 2.961 24.407 1.00 98.25 67 SER A C 1
ATOM 510 O O . SER A 1 67 ? -8.227 3.032 25.571 1.00 98.25 67 SER A O 1
ATOM 512 N N . HIS A 1 68 ? -8.548 3.425 23.386 1.00 97.94 68 HIS A N 1
ATOM 513 C CA . HIS A 1 68 ? -9.884 3.984 23.562 1.00 97.94 68 HIS A CA 1
ATOM 514 C C . HIS A 1 68 ? -10.888 2.916 24.004 1.00 97.94 68 HIS A C 1
ATOM 516 O O . HIS A 1 68 ? -11.692 3.165 24.899 1.00 97.94 68 HIS A O 1
ATOM 522 N N . VAL A 1 69 ? -10.814 1.718 23.420 1.00 98.38 69 VAL A N 1
ATOM 523 C CA . VAL A 1 69 ? -11.598 0.559 23.855 1.00 98.38 69 VAL A CA 1
ATOM 524 C C . VAL A 1 69 ? -11.359 0.261 25.333 1.00 98.38 69 VAL A C 1
ATOM 526 O O . VAL A 1 69 ? -12.330 0.176 26.081 1.00 98.38 69 VAL A O 1
ATOM 529 N N . ASP A 1 70 ? -10.100 0.164 25.761 1.00 98.06 70 ASP A N 1
ATOM 530 C CA . ASP A 1 70 ? -9.751 -0.136 27.156 1.00 98.06 70 ASP A CA 1
ATOM 531 C C . ASP A 1 70 ? -10.303 0.929 28.115 1.00 98.06 70 ASP A C 1
ATOM 533 O O . ASP A 1 70 ? -10.839 0.615 29.178 1.00 98.06 70 ASP A O 1
ATOM 537 N N . SER A 1 71 ? -10.246 2.198 27.704 1.00 98.06 71 SER A N 1
ATOM 538 C CA . SER A 1 71 ? -10.818 3.312 28.469 1.00 98.06 71 SER A CA 1
ATOM 539 C C . SER A 1 71 ? -12.341 3.194 28.600 1.00 98.06 71 SER A C 1
ATOM 541 O O . SER A 1 71 ? -12.899 3.484 29.657 1.00 98.06 71 SER A O 1
ATOM 543 N N . LYS A 1 72 ? -13.032 2.749 27.540 1.00 97.81 72 LYS A N 1
ATOM 544 C CA . LYS A 1 72 ? -14.481 2.515 27.586 1.00 97.81 72 LYS A CA 1
ATOM 545 C C . LYS A 1 72 ? -14.848 1.325 28.472 1.00 97.81 72 LYS A C 1
ATOM 547 O O . LYS A 1 72 ? -15.882 1.397 29.121 1.00 97.81 72 LYS A O 1
ATOM 552 N N . GLU A 1 73 ? -14.033 0.272 28.524 1.00 98.06 73 GLU A N 1
ATOM 553 C CA . GLU A 1 73 ? -14.254 -0.859 29.443 1.00 98.06 73 GLU A CA 1
ATOM 554 C C . GLU A 1 73 ? -14.155 -0.417 30.910 1.00 98.06 73 GLU A C 1
ATOM 556 O O . GLU A 1 73 ? -15.048 -0.710 31.699 1.00 98.06 73 GLU A O 1
ATOM 561 N N . GLN A 1 74 ? -13.144 0.385 31.260 1.00 98.38 74 GLN A N 1
ATOM 562 C CA . GLN A 1 74 ? -13.034 0.968 32.606 1.00 98.38 74 GLN A CA 1
ATOM 563 C C . GLN A 1 74 ? -14.219 1.891 32.927 1.00 98.38 74 GLN A C 1
ATOM 565 O O . GLN A 1 74 ? -14.756 1.875 34.032 1.00 98.38 74 GLN A O 1
ATOM 570 N N . TYR A 1 75 ? -14.663 2.693 31.955 1.00 98.44 75 TYR A N 1
ATOM 571 C CA . TYR A 1 75 ? -15.840 3.545 32.125 1.00 98.44 75 TYR A CA 1
ATOM 572 C C . TYR A 1 75 ? -17.122 2.731 32.364 1.00 98.44 75 TYR A C 1
ATOM 574 O O . TYR A 1 75 ? -17.916 3.095 33.230 1.00 98.44 75 TYR A O 1
ATOM 582 N N . ILE A 1 76 ? -17.306 1.612 31.653 1.00 98.62 76 ILE A N 1
ATOM 583 C CA . ILE A 1 76 ? -18.419 0.678 31.878 1.00 98.62 76 ILE A CA 1
ATOM 584 C C . ILE A 1 76 ? -18.384 0.141 33.314 1.00 98.62 76 ILE A C 1
ATOM 586 O O . ILE A 1 76 ? -19.412 0.183 33.984 1.00 98.62 76 ILE A O 1
ATOM 590 N N . GLU A 1 77 ? -17.220 -0.283 33.813 1.00 98.38 77 GLU A N 1
ATOM 591 C CA . GLU A 1 77 ? -17.072 -0.777 35.190 1.00 98.38 77 GLU A CA 1
ATOM 592 C C . GLU A 1 77 ? -17.490 0.282 36.227 1.00 98.38 77 GLU A C 1
ATOM 594 O O . GLU A 1 77 ? -18.221 -0.009 37.175 1.00 98.38 77 GLU A O 1
ATOM 599 N N . VAL A 1 78 ? -17.095 1.543 36.026 1.00 98.38 78 VAL A N 1
ATOM 600 C CA . VAL A 1 78 ? -17.510 2.655 36.898 1.00 98.38 78 VAL A CA 1
ATOM 601 C C . VAL A 1 78 ? -19.027 2.861 36.865 1.00 98.38 78 VAL A C 1
ATOM 603 O O . VAL A 1 78 ? -19.634 3.052 37.921 1.00 98.38 78 VAL A O 1
ATOM 606 N N . LEU A 1 79 ? -19.651 2.804 35.684 1.00 98.12 79 LEU A N 1
ATOM 607 C CA . LEU A 1 79 ? -21.108 2.912 35.553 1.00 98.12 79 LEU A CA 1
ATOM 608 C C . LEU A 1 79 ? -21.825 1.778 36.291 1.00 98.12 79 LEU A C 1
ATOM 610 O O . LEU A 1 79 ? -22.797 2.029 37.001 1.00 98.12 79 LEU A O 1
ATOM 614 N N . GLU A 1 80 ? -21.335 0.546 36.171 1.00 97.62 80 GLU A N 1
ATOM 615 C CA . GLU A 1 80 ? -21.912 -0.607 36.865 1.00 97.62 80 GLU A CA 1
ATOM 616 C C . GLU A 1 80 ? -21.775 -0.484 38.381 1.00 97.62 80 GLU A C 1
ATOM 618 O O . GLU A 1 80 ? -22.741 -0.708 39.110 1.00 97.62 80 GLU A O 1
ATOM 623 N N . ASN A 1 81 ? -20.614 -0.043 38.865 1.00 97.00 81 ASN A N 1
ATOM 624 C CA . ASN A 1 81 ? -20.386 0.196 40.287 1.00 97.00 81 ASN A CA 1
ATOM 625 C C . ASN A 1 81 ? -21.324 1.277 40.848 1.00 97.00 81 ASN A C 1
ATOM 627 O O . ASN A 1 81 ? -21.905 1.091 41.921 1.00 97.00 81 ASN A O 1
ATOM 631 N N . LEU A 1 82 ? -21.528 2.380 40.118 1.00 95.56 82 LEU A N 1
ATOM 632 C CA . LEU A 1 82 ? -22.488 3.424 40.499 1.00 95.56 82 LEU A CA 1
ATOM 633 C C . LEU A 1 82 ? -23.928 2.899 40.495 1.00 95.56 82 LEU A C 1
ATOM 635 O O . LEU A 1 82 ? -24.667 3.124 41.456 1.00 95.56 82 LEU A O 1
ATOM 639 N N . GLY A 1 83 ? -24.310 2.156 39.454 1.00 95.56 83 GLY A N 1
ATOM 640 C CA . GLY A 1 83 ? -25.624 1.528 39.350 1.00 95.56 83 GLY A CA 1
ATOM 641 C C . GLY A 1 83 ? -25.916 0.588 40.521 1.00 95.56 83 GLY A C 1
ATOM 642 O O . GLY A 1 83 ? -26.968 0.695 41.153 1.00 95.56 83 GLY A O 1
ATOM 643 N N . ASN A 1 84 ? -24.961 -0.273 40.874 1.00 93.44 84 ASN A N 1
ATOM 644 C CA . ASN A 1 84 ? -25.085 -1.238 41.970 1.00 93.44 84 ASN A CA 1
ATOM 645 C C . ASN A 1 84 ? -25.091 -0.572 43.358 1.00 93.44 84 ASN A C 1
ATOM 647 O O . ASN A 1 84 ? -25.838 -0.987 44.251 1.00 93.44 84 ASN A O 1
ATOM 651 N N . SER A 1 85 ? -24.302 0.490 43.543 1.00 92.38 85 SER A N 1
ATOM 652 C CA . SER A 1 85 ? -24.294 1.281 44.780 1.00 92.38 85 SER A CA 1
ATOM 653 C C . SER A 1 85 ? -25.654 1.940 45.034 1.00 92.38 85 SER A C 1
ATOM 655 O O . SER A 1 85 ? -26.220 1.798 46.118 1.00 92.38 85 SER A O 1
ATOM 657 N N . HIS A 1 86 ? -26.239 2.583 44.016 1.00 84.25 86 HIS A N 1
ATOM 658 C CA . HIS A 1 86 ? -27.556 3.216 44.135 1.00 84.25 86 HIS A CA 1
ATOM 659 C C . HIS A 1 86 ? -28.709 2.213 44.248 1.00 84.25 86 HIS A C 1
ATOM 661 O O . HIS A 1 86 ? -29.704 2.519 44.904 1.00 84.25 86 HIS A O 1
ATOM 667 N N . LEU A 1 87 ? -28.563 1.005 43.689 1.00 82.00 87 LEU A N 1
ATOM 668 C CA . LEU A 1 87 ? -29.515 -0.088 43.911 1.00 82.00 87 LEU A CA 1
ATOM 669 C C . LEU A 1 87 ? -29.574 -0.470 45.394 1.00 82.00 87 LEU A C 1
ATOM 671 O O . LEU A 1 87 ? -30.651 -0.659 45.948 1.00 82.00 87 LEU A O 1
ATOM 675 N N . SER A 1 88 ? -28.408 -0.521 46.041 1.00 79.56 88 SER A N 1
ATOM 676 C CA . SER A 1 88 ? -28.266 -0.847 47.465 1.00 79.56 88 SER A CA 1
ATOM 677 C C . SER A 1 88 ? -28.799 0.253 48.396 1.00 79.56 88 SER A C 1
ATOM 679 O O . SER A 1 88 ? -28.975 0.018 49.588 1.00 79.56 88 SER A O 1
ATOM 681 N N . GLN A 1 89 ? -29.047 1.454 47.863 1.00 86.94 89 GLN A N 1
ATOM 682 C CA . GLN A 1 89 ? -29.598 2.615 48.571 1.00 86.94 89 GLN A CA 1
ATOM 683 C C . GLN A 1 89 ? -31.090 2.853 48.265 1.00 86.94 89 GLN A C 1
ATOM 685 O O . GLN A 1 89 ? -31.600 3.924 48.585 1.00 86.94 89 GLN A O 1
ATOM 690 N N . ASP A 1 90 ? -31.775 1.898 47.620 1.00 86.62 90 ASP A N 1
ATOM 691 C CA . ASP A 1 90 ? -33.187 1.999 47.201 1.00 86.62 90 ASP A CA 1
ATOM 692 C C . ASP A 1 90 ? -33.478 3.150 46.209 1.00 86.62 90 ASP A C 1
ATOM 694 O O . ASP A 1 90 ? -34.619 3.561 45.997 1.00 86.62 90 ASP A O 1
ATOM 698 N N . ASN A 1 91 ? -32.443 3.668 45.533 1.00 86.38 91 ASN A N 1
ATOM 699 C CA . ASN A 1 91 ? -32.579 4.689 44.494 1.00 86.38 91 ASN A CA 1
ATOM 700 C C . ASN A 1 91 ? -32.642 4.038 43.103 1.00 86.38 91 ASN A C 1
ATOM 702 O O . ASN A 1 91 ? -31.702 4.095 42.301 1.00 86.38 91 ASN A O 1
ATOM 706 N N . HIS A 1 92 ? -33.762 3.363 42.838 1.00 90.44 92 HIS A N 1
ATOM 707 C CA . HIS A 1 92 ? -33.930 2.499 41.667 1.00 90.44 92 HIS A CA 1
ATOM 708 C C . HIS A 1 92 ? -33.866 3.237 40.325 1.00 90.44 92 HIS A C 1
ATOM 710 O O . HIS A 1 92 ? -33.363 2.674 39.353 1.00 90.44 92 HIS A O 1
ATOM 716 N N . GLU A 1 93 ? -34.345 4.481 40.248 1.00 94.06 93 GLU A N 1
ATOM 717 C CA . GLU A 1 93 ? -34.337 5.259 39.001 1.00 94.06 93 GLU A CA 1
ATOM 718 C C . GLU A 1 93 ? -32.903 5.599 38.576 1.00 94.06 93 GLU A C 1
ATOM 720 O O . GLU A 1 93 ? -32.498 5.315 37.447 1.00 94.06 93 GLU A O 1
ATOM 725 N N . VAL A 1 94 ? -32.101 6.120 39.512 1.00 92.50 94 VAL A N 1
ATOM 726 C CA . VAL A 1 94 ? -30.689 6.448 39.273 1.00 92.50 94 VAL A CA 1
ATOM 727 C C . VAL A 1 94 ? -29.878 5.187 38.978 1.00 92.50 94 VAL A C 1
ATOM 729 O O . VAL A 1 94 ? -29.085 5.171 38.036 1.00 92.50 94 VAL A O 1
ATOM 732 N N . SER A 1 95 ? -30.112 4.110 39.736 1.00 95.31 95 SER A N 1
ATOM 733 C CA . SER A 1 95 ? -29.488 2.807 39.489 1.00 95.31 95 SER A CA 1
ATOM 734 C C . SER A 1 95 ? -29.752 2.309 38.064 1.00 95.31 95 SER A C 1
ATOM 736 O O . SER A 1 95 ? -28.816 2.011 37.318 1.00 95.31 95 SER A O 1
ATOM 738 N N . THR A 1 96 ? -31.024 2.302 37.655 1.00 96.00 96 THR A N 1
ATOM 739 C CA . THR A 1 96 ? -31.451 1.874 36.317 1.00 96.00 96 THR A CA 1
ATOM 740 C C . THR A 1 96 ? -30.819 2.740 35.228 1.00 96.00 96 THR A C 1
ATOM 742 O O . THR A 1 96 ? -30.365 2.214 34.212 1.00 96.00 96 THR A O 1
ATOM 745 N N . GLY A 1 97 ? -30.728 4.057 35.445 1.00 96.88 97 GLY A N 1
ATOM 746 C CA . GLY A 1 97 ? -30.063 4.980 34.526 1.00 96.88 97 GLY A CA 1
ATOM 747 C C . GLY A 1 97 ? -28.598 4.613 34.266 1.00 96.88 97 GLY A C 1
ATOM 748 O O . GLY A 1 97 ? -28.192 4.493 33.107 1.00 96.88 97 GLY A O 1
ATOM 749 N N . PHE A 1 98 ? -27.814 4.375 35.323 1.00 98.06 98 PHE A N 1
ATOM 750 C CA . PHE A 1 98 ? -26.406 3.983 35.196 1.00 98.06 98 PHE A CA 1
ATOM 751 C C . PHE A 1 98 ? -26.224 2.620 34.518 1.00 98.06 98 PHE A C 1
ATOM 753 O O . PHE A 1 98 ? -25.383 2.492 33.627 1.00 98.06 98 PHE A O 1
ATOM 760 N N . LEU A 1 99 ? -27.031 1.619 34.885 1.00 97.56 99 LEU A N 1
ATOM 761 C CA . LEU A 1 99 ? -26.942 0.279 34.295 1.00 97.56 99 LEU A CA 1
ATOM 762 C C . LEU A 1 99 ? -27.332 0.274 32.810 1.00 97.56 99 LEU A C 1
ATOM 764 O O . LEU A 1 99 ? -26.644 -0.343 31.997 1.00 97.56 99 LEU A O 1
ATOM 768 N N . ASN A 1 100 ? -28.369 1.020 32.419 1.00 97.88 100 ASN A N 1
ATOM 769 C CA . ASN A 1 100 ? -28.738 1.170 31.008 1.00 97.88 100 ASN A CA 1
ATOM 770 C C . ASN A 1 100 ? -27.633 1.866 30.203 1.00 97.88 100 ASN A C 1
ATOM 772 O O . ASN A 1 100 ? -27.328 1.450 29.083 1.00 97.88 100 ASN A O 1
ATOM 776 N N . LEU A 1 101 ? -26.993 2.892 30.773 1.00 98.12 101 LEU A N 1
ATOM 777 C CA . LEU A 1 101 ? -25.864 3.560 30.127 1.00 98.12 101 LEU A CA 1
ATOM 778 C C . LEU A 1 101 ? -24.649 2.628 29.994 1.00 98.12 101 LEU A C 1
ATOM 780 O O . LEU A 1 101 ? -23.953 2.681 28.976 1.00 98.12 101 LEU A O 1
ATOM 784 N N . ALA A 1 102 ? -24.410 1.752 30.975 1.00 98.38 102 ALA A N 1
ATOM 785 C CA . ALA A 1 102 ? -23.359 0.738 30.911 1.00 98.38 102 ALA A CA 1
ATOM 786 C C . ALA A 1 102 ? -23.608 -0.251 29.761 1.00 98.38 102 ALA A C 1
ATOM 788 O O . ALA A 1 102 ? -22.708 -0.498 28.954 1.00 98.38 102 ALA A O 1
ATOM 789 N N . VAL A 1 103 ? -24.841 -0.759 29.633 1.00 98.44 103 VAL A N 1
ATOM 790 C CA . VAL A 1 103 ? -25.248 -1.647 28.529 1.00 98.44 103 VAL A CA 1
ATOM 791 C C . VAL A 1 103 ? -25.083 -0.957 27.175 1.00 98.44 103 VAL A C 1
ATOM 793 O O . VAL A 1 103 ? -24.399 -1.492 26.304 1.00 98.44 103 VAL A O 1
ATOM 796 N N . PHE A 1 104 ? -25.612 0.260 27.020 1.00 98.19 104 PHE A N 1
ATOM 797 C CA . PHE A 1 104 ? -25.450 1.048 25.796 1.00 98.19 104 PHE A CA 1
ATOM 798 C C . PHE A 1 104 ? -23.970 1.239 25.433 1.00 98.19 104 PHE A C 1
ATOM 800 O O . PHE A 1 104 ? -23.546 0.996 24.301 1.00 98.19 104 PHE A O 1
ATOM 807 N N . THR A 1 105 ? -23.150 1.635 26.408 1.00 98.12 105 THR A N 1
ATOM 808 C CA . THR A 1 105 ? -21.720 1.868 26.185 1.00 98.12 105 THR A CA 1
ATOM 809 C C . THR A 1 105 ? -21.014 0.587 25.747 1.00 98.12 105 THR A C 1
ATOM 811 O O . THR A 1 105 ? -20.184 0.642 24.835 1.00 98.12 105 THR A O 1
ATOM 814 N N . ARG A 1 106 ? -21.367 -0.562 26.336 1.00 98.38 106 ARG A N 1
ATOM 815 C CA . ARG A 1 106 ? -20.830 -1.882 25.982 1.00 98.38 106 ARG A CA 1
ATOM 816 C C . ARG A 1 106 ? -21.119 -2.257 24.534 1.00 98.38 106 ARG A C 1
ATOM 818 O O . ARG A 1 106 ? -20.201 -2.677 23.831 1.00 98.38 106 ARG A O 1
ATOM 825 N N . GLU A 1 107 ? -22.347 -2.054 24.067 1.00 98.19 107 GLU A N 1
ATOM 826 C CA . GLU A 1 107 ? -22.721 -2.318 22.672 1.00 98.19 107 GLU A CA 1
ATOM 827 C C . GLU A 1 107 ? -21.909 -1.449 21.702 1.00 98.19 107 GLU A C 1
ATOM 829 O O . GLU A 1 107 ? -21.303 -1.959 20.755 1.00 98.19 107 GLU A O 1
ATOM 834 N N . VAL A 1 108 ? -21.783 -0.147 21.986 1.00 98.00 108 VAL A N 1
ATOM 835 C CA . VAL A 1 108 ? -20.960 0.761 21.168 1.00 98.00 108 VAL A CA 1
ATOM 836 C C . VAL A 1 108 ? -19.479 0.359 21.212 1.00 98.00 108 VAL A C 1
ATOM 838 O O . VAL A 1 108 ? -18.778 0.453 20.205 1.00 98.00 108 VAL A O 1
ATOM 841 N N . THR A 1 109 ? -18.964 -0.085 22.362 1.00 98.25 109 THR A N 1
ATOM 842 C CA . THR A 1 109 ? -17.578 -0.569 22.495 1.00 98.25 109 THR A CA 1
ATOM 843 C C . THR A 1 109 ? -17.340 -1.833 21.676 1.00 98.25 109 THR A C 1
ATOM 845 O O . THR A 1 109 ? -16.305 -1.927 21.018 1.00 98.25 109 THR A O 1
ATOM 848 N N . ALA A 1 110 ? -18.291 -2.769 21.638 1.00 98.25 110 ALA A N 1
ATOM 849 C CA . ALA A 1 110 ? -18.189 -3.974 20.817 1.00 98.25 110 ALA A CA 1
ATOM 850 C C . ALA A 1 110 ? -18.122 -3.647 19.314 1.00 98.25 110 ALA A C 1
ATOM 852 O O . ALA A 1 110 ? -17.253 -4.163 18.606 1.00 98.25 110 ALA A O 1
ATOM 853 N N . LEU A 1 111 ? -18.975 -2.733 18.838 1.00 98.00 111 LEU A N 1
ATOM 854 C CA . LEU A 1 111 ? -18.937 -2.256 17.450 1.00 98.00 111 LEU A CA 1
ATOM 855 C C . LEU A 1 111 ? -17.604 -1.569 17.121 1.00 98.00 111 LEU A C 1
ATOM 857 O O . LEU A 1 111 ? -17.003 -1.828 16.078 1.00 98.00 111 LEU A O 1
ATOM 861 N N . PHE A 1 112 ? -17.101 -0.733 18.031 1.00 97.75 112 PHE A N 1
ATOM 862 C CA . PHE A 1 112 ? -15.837 -0.027 17.834 1.00 97.75 112 PHE A CA 1
ATOM 863 C C . PHE A 1 112 ? -14.623 -0.973 17.837 1.00 97.75 112 PHE A C 1
ATOM 865 O O . PHE A 1 112 ? -13.756 -0.845 16.973 1.00 97.75 112 PHE A O 1
ATOM 872 N N . LYS A 1 113 ? -14.588 -1.979 18.727 1.00 96.94 113 LYS A N 1
ATOM 873 C CA . LYS A 1 113 ? -13.583 -3.063 18.701 1.00 96.94 113 LYS A CA 1
ATOM 874 C C . LYS A 1 113 ? -13.531 -3.730 17.326 1.00 96.94 113 LYS A C 1
ATOM 876 O O . LYS A 1 113 ? -12.451 -3.903 16.763 1.00 96.94 113 LYS A O 1
ATOM 881 N N . ASN A 1 114 ? -14.697 -4.072 16.776 1.00 96.75 114 ASN A N 1
ATOM 882 C CA . ASN A 1 114 ? -14.796 -4.712 15.467 1.00 96.75 114 ASN A CA 1
ATOM 883 C C . ASN A 1 114 ? -14.254 -3.810 14.346 1.00 96.75 114 ASN A C 1
ATOM 885 O O . ASN A 1 114 ? -13.461 -4.265 13.523 1.00 96.75 114 ASN A O 1
ATOM 889 N N . LEU A 1 115 ? -14.604 -2.522 14.361 1.00 94.94 115 LEU A N 1
ATOM 890 C CA . LEU A 1 115 ? -14.094 -1.538 13.406 1.00 94.94 115 LEU A CA 1
ATOM 891 C C . LEU A 1 115 ? -12.561 -1.424 13.450 1.00 94.94 115 LEU A C 1
ATOM 893 O O . LEU A 1 115 ? -11.911 -1.508 12.408 1.00 94.94 115 LEU A O 1
ATOM 897 N N . VAL A 1 116 ? -11.982 -1.261 14.645 1.00 95.19 116 VAL A N 1
ATOM 898 C CA . VAL A 1 116 ? -10.527 -1.112 14.840 1.00 95.19 116 VAL A CA 1
ATOM 899 C C . VAL A 1 116 ? -9.773 -2.356 14.366 1.00 95.19 116 VAL A C 1
ATOM 901 O O . VAL A 1 116 ? -8.722 -2.239 13.728 1.00 95.19 116 VAL A O 1
ATOM 904 N N . GLN A 1 117 ? -10.313 -3.547 14.636 1.00 93.62 117 GLN A N 1
ATOM 905 C CA . GLN A 1 117 ? -9.714 -4.800 14.187 1.00 93.62 117 GLN A CA 1
ATOM 906 C C . GLN A 1 117 ? -9.814 -4.969 12.666 1.00 93.62 117 GLN A C 1
ATOM 908 O O . GLN A 1 117 ? -8.824 -5.328 12.027 1.00 93.62 117 GLN A O 1
ATOM 913 N N . ASN A 1 118 ? -10.977 -4.680 12.074 1.00 93.25 118 ASN A N 1
ATOM 914 C CA . ASN A 1 118 ? -11.189 -4.792 10.629 1.00 93.25 118 ASN A CA 1
ATOM 915 C C . ASN A 1 118 ? -10.299 -3.829 9.849 1.00 93.25 118 ASN A C 1
ATOM 917 O O . ASN A 1 118 ? -9.685 -4.240 8.869 1.00 93.25 118 ASN A O 1
ATOM 921 N N . LEU A 1 119 ? -10.175 -2.578 10.301 1.00 90.31 119 LEU A N 1
ATOM 922 C CA . LEU A 1 119 ? -9.287 -1.601 9.676 1.00 90.31 119 LEU A CA 1
ATOM 923 C C . LEU A 1 119 ? -7.845 -2.114 9.653 1.00 90.31 119 LEU A C 1
ATOM 925 O O . LEU A 1 119 ? -7.197 -2.072 8.610 1.00 90.31 119 LEU A O 1
ATOM 929 N N . ASN A 1 120 ? -7.354 -2.650 10.773 1.00 90.44 120 ASN A N 1
ATOM 930 C CA . ASN A 1 120 ? -6.005 -3.202 10.830 1.00 90.44 120 ASN A CA 1
ATOM 931 C C . ASN A 1 120 ? -5.854 -4.435 9.924 1.00 90.44 120 ASN A C 1
ATOM 933 O O . ASN A 1 120 ? -4.907 -4.510 9.151 1.00 90.44 120 ASN A O 1
ATOM 937 N N . ASN A 1 121 ? -6.797 -5.375 9.953 1.00 90.12 121 ASN A N 1
ATOM 938 C CA . ASN A 1 121 ? -6.701 -6.609 9.170 1.00 90.12 121 ASN A CA 1
ATOM 939 C C . ASN A 1 121 ? -6.789 -6.364 7.654 1.00 90.12 121 ASN A C 1
ATOM 941 O O . ASN A 1 121 ? -5.999 -6.922 6.896 1.00 90.12 121 ASN A O 1
ATOM 945 N N . ILE A 1 122 ? -7.736 -5.528 7.217 1.00 92.62 122 ILE A N 1
ATOM 946 C CA . ILE A 1 122 ? -7.996 -5.259 5.796 1.00 92.62 122 ILE A CA 1
ATOM 947 C C . ILE A 1 122 ? -6.918 -4.350 5.207 1.00 92.62 122 ILE A C 1
ATOM 949 O O . ILE A 1 122 ? -6.552 -4.526 4.052 1.00 92.62 122 ILE A O 1
ATOM 953 N N . MET A 1 123 ? -6.393 -3.394 5.979 1.00 90.06 123 MET A N 1
ATOM 954 C CA . MET A 1 123 ? -5.449 -2.409 5.446 1.00 90.06 123 MET A CA 1
ATOM 955 C C . MET A 1 123 ? -3.990 -2.761 5.731 1.00 90.06 123 MET A C 1
ATOM 957 O O . MET A 1 123 ? -3.148 -2.602 4.850 1.00 90.06 123 MET A O 1
ATOM 961 N N . ALA A 1 124 ? -3.653 -3.227 6.939 1.00 87.50 124 ALA A N 1
ATOM 962 C CA . ALA A 1 124 ? -2.253 -3.406 7.321 1.00 87.50 124 ALA A CA 1
ATOM 963 C C . ALA A 1 124 ? -1.597 -4.579 6.585 1.00 87.50 124 ALA A C 1
ATOM 965 O O . ALA A 1 124 ? -0.453 -4.450 6.158 1.00 87.50 124 ALA A O 1
ATOM 966 N N . PHE A 1 125 ? -2.303 -5.701 6.401 1.00 84.44 125 PHE A N 1
ATOM 967 C CA . PHE A 1 125 ? -1.727 -6.880 5.749 1.00 84.44 125 PHE A CA 1
ATOM 968 C C . PHE A 1 125 ? -1.430 -6.660 4.254 1.00 84.44 125 PHE A C 1
ATOM 970 O O . PHE A 1 125 ? -0.286 -6.886 3.854 1.00 84.44 125 PHE A O 1
ATOM 977 N N . PRO A 1 126 ? -2.369 -6.161 3.423 1.00 89.50 126 PRO A N 1
ATOM 978 C CA . PRO A 1 126 ? -2.058 -5.853 2.027 1.00 89.50 126 PRO A CA 1
ATOM 979 C C . PRO A 1 126 ? -0.946 -4.813 1.893 1.00 89.50 126 PRO A C 1
ATOM 981 O O . PRO A 1 126 ? -0.044 -4.984 1.077 1.00 89.50 126 PRO A O 1
ATOM 984 N N . LEU A 1 127 ? -0.955 -3.779 2.739 1.00 90.94 127 LEU A N 1
ATOM 985 C CA . LEU A 1 127 ? 0.071 -2.741 2.719 1.00 90.94 127 LEU A CA 1
ATOM 986 C C . LEU A 1 127 ? 1.458 -3.285 3.092 1.00 90.94 127 LEU A C 1
ATOM 988 O O . LEU A 1 127 ? 2.450 -2.903 2.478 1.00 90.94 127 LEU A O 1
ATOM 992 N N . GLU A 1 128 ? 1.546 -4.210 4.052 1.00 87.75 128 GLU A N 1
ATOM 993 C CA . GLU A 1 128 ? 2.801 -4.893 4.385 1.00 87.75 128 GLU A CA 1
ATOM 994 C C . GLU A 1 128 ? 3.341 -5.699 3.198 1.00 87.75 128 GLU A C 1
ATOM 996 O O . GLU A 1 128 ? 4.545 -5.683 2.941 1.00 87.75 1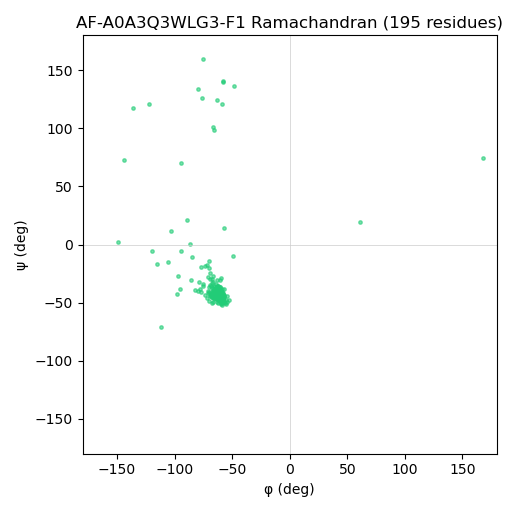28 GLU A O 1
ATOM 1001 N N . ASN A 1 129 ? 2.460 -6.384 2.467 1.00 86.06 129 ASN A N 1
ATOM 1002 C CA . ASN A 1 129 ? 2.847 -7.192 1.313 1.00 86.06 129 ASN A CA 1
ATOM 1003 C C . ASN A 1 129 ? 3.349 -6.326 0.157 1.00 86.06 129 ASN A C 1
ATOM 1005 O O . ASN A 1 129 ? 4.406 -6.627 -0.397 1.00 86.06 129 ASN A O 1
ATOM 1009 N N . VAL A 1 130 ? 2.657 -5.227 -0.161 1.00 85.75 130 VAL A N 1
ATOM 1010 C CA . VAL A 1 130 ? 3.097 -4.263 -1.187 1.00 85.75 130 VAL A CA 1
ATOM 1011 C C . VAL A 1 130 ? 4.476 -3.696 -0.834 1.00 85.75 130 VAL A C 1
ATOM 1013 O O . VAL A 1 130 ? 5.382 -3.684 -1.663 1.00 85.75 130 VAL A O 1
ATOM 1016 N N . LEU A 1 131 ? 4.686 -3.322 0.432 1.00 85.75 131 LEU A N 1
ATOM 1017 C CA . LEU A 1 131 ? 5.957 -2.758 0.898 1.00 85.75 131 LEU A CA 1
ATOM 1018 C C . LEU A 1 131 ? 7.120 -3.770 0.946 1.00 85.75 131 LEU A C 1
ATOM 1020 O O . LEU A 1 131 ? 8.277 -3.342 0.982 1.00 85.75 131 LEU A O 1
ATOM 1024 N N . LYS A 1 132 ? 6.839 -5.082 0.981 1.00 77.81 132 LYS A N 1
ATOM 1025 C CA . LYS A 1 132 ? 7.850 -6.157 0.997 1.00 77.81 132 LYS A CA 1
ATOM 1026 C C . LYS A 1 132 ? 8.175 -6.734 -0.381 1.00 77.81 132 LYS A C 1
ATOM 1028 O O . LYS A 1 132 ? 9.320 -7.113 -0.596 1.00 77.81 132 LYS A O 1
ATOM 1033 N N . SER A 1 133 ? 7.185 -6.882 -1.260 1.00 64.50 133 SER A N 1
ATOM 1034 C CA . SER A 1 133 ? 7.280 -7.799 -2.409 1.00 64.50 133 SER A CA 1
ATOM 1035 C C . SER A 1 133 ? 7.682 -7.157 -3.737 1.00 64.50 133 SER A C 1
ATOM 1037 O O . SER A 1 133 ? 8.290 -7.844 -4.553 1.00 64.50 133 SER A O 1
ATOM 1039 N N . GLU A 1 134 ? 7.408 -5.870 -3.968 1.00 58.22 134 GLU A N 1
ATOM 1040 C CA . GLU A 1 134 ? 7.517 -5.314 -5.331 1.00 58.22 134 GLU A CA 1
ATOM 1041 C C . GLU A 1 134 ? 8.592 -4.241 -5.523 1.00 58.22 134 GLU A C 1
ATOM 1043 O O . GLU A 1 134 ? 8.975 -3.966 -6.658 1.00 58.22 134 GLU A O 1
ATOM 1048 N N . LEU A 1 135 ? 9.1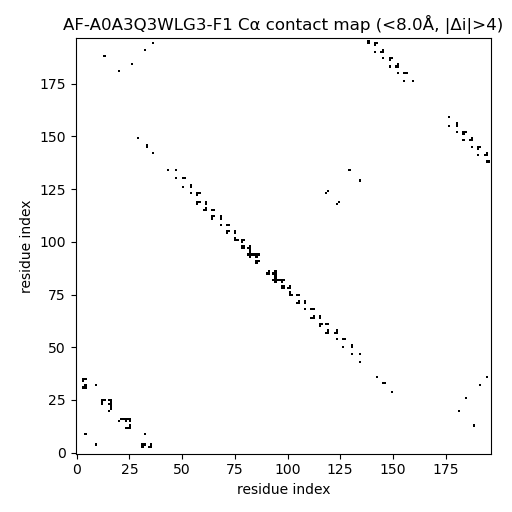11 -3.645 -4.448 1.00 57.50 135 LEU A N 1
ATOM 1049 C CA . LEU A 1 135 ? 9.780 -2.344 -4.566 1.00 57.50 135 LEU A CA 1
ATOM 1050 C C . LEU A 1 135 ? 11.307 -2.352 -4.463 1.00 57.50 135 LEU A C 1
ATOM 1052 O O . LEU A 1 135 ? 11.906 -1.344 -4.813 1.00 57.50 135 LEU A O 1
ATOM 1056 N N . ARG A 1 136 ? 11.963 -3.422 -3.991 1.00 58.69 136 ARG A N 1
ATOM 1057 C CA . ARG A 1 136 ? 13.407 -3.342 -3.681 1.00 58.69 136 ARG A CA 1
ATOM 1058 C C . ARG A 1 136 ? 14.322 -4.155 -4.591 1.00 58.69 136 ARG A C 1
ATOM 1060 O O .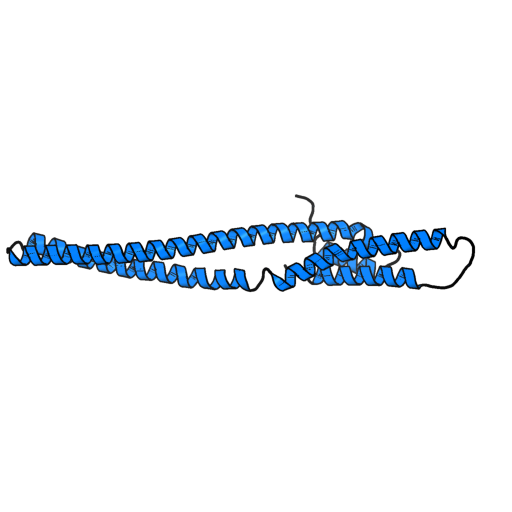 ARG A 1 136 ? 15.030 -3.554 -5.382 1.00 58.69 136 ARG A O 1
ATOM 1067 N N . ASP A 1 137 ? 14.333 -5.481 -4.530 1.00 59.28 137 ASP A N 1
ATOM 1068 C CA . ASP A 1 137 ? 15.551 -6.180 -4.983 1.00 59.28 137 ASP A CA 1
ATOM 1069 C C . ASP A 1 137 ? 15.714 -6.341 -6.504 1.00 59.28 137 ASP A C 1
ATOM 1071 O O . ASP A 1 137 ? 16.817 -6.179 -7.013 1.00 59.28 137 ASP A O 1
ATOM 1075 N N . SER A 1 138 ? 14.658 -6.634 -7.266 1.00 57.59 138 SER A N 1
ATOM 1076 C CA . SER A 1 138 ? 14.803 -6.874 -8.715 1.00 57.59 138 SER A CA 1
ATOM 1077 C C . SER A 1 138 ? 14.760 -5.597 -9.561 1.00 57.59 138 SER A C 1
ATOM 1079 O O . SER A 1 138 ? 15.409 -5.526 -10.606 1.00 57.59 138 SER A O 1
ATOM 1081 N N . ARG A 1 139 ? 14.027 -4.569 -9.110 1.00 66.56 139 ARG A N 1
ATOM 1082 C CA . ARG A 1 139 ? 13.897 -3.289 -9.826 1.00 66.56 139 ARG A CA 1
ATOM 1083 C C . ARG A 1 139 ? 15.171 -2.449 -9.729 1.00 66.56 139 ARG A C 1
ATOM 1085 O O . ARG A 1 139 ? 15.618 -1.952 -10.755 1.00 66.56 139 ARG A O 1
ATOM 1092 N N . LEU A 1 140 ? 15.794 -2.366 -8.548 1.00 65.19 140 LEU A N 1
ATOM 1093 C CA . LEU A 1 140 ? 17.053 -1.628 -8.351 1.00 65.19 140 LEU A CA 1
ATOM 1094 C C . LEU A 1 140 ? 18.181 -2.172 -9.233 1.00 65.19 140 LEU A C 1
ATOM 1096 O O . LEU A 1 140 ? 18.822 -1.408 -9.943 1.00 65.19 140 LEU A O 1
ATOM 1100 N N . VAL A 1 141 ? 18.353 -3.498 -9.272 1.00 63.59 141 VAL A N 1
ATOM 1101 C CA . VAL A 1 141 ? 19.384 -4.137 -10.110 1.00 63.59 141 VAL A CA 1
ATOM 1102 C C . VAL A 1 141 ? 19.172 -3.831 -11.598 1.00 63.59 141 V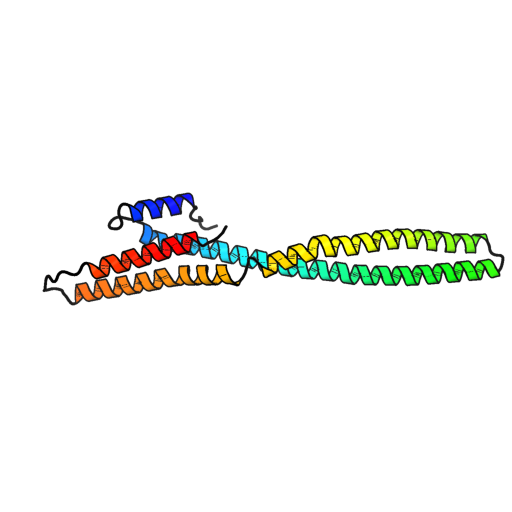AL A C 1
ATOM 1104 O O . VAL A 1 141 ? 20.138 -3.600 -12.324 1.00 63.59 141 VAL A O 1
ATOM 1107 N N . SER A 1 142 ? 17.916 -3.791 -12.051 1.00 74.50 142 SER A N 1
ATOM 1108 C CA . SER A 1 142 ? 17.579 -3.481 -13.447 1.00 74.50 142 SER A CA 1
ATOM 1109 C C . SER A 1 142 ? 17.840 -2.005 -13.778 1.00 74.50 142 SER A C 1
ATOM 1111 O O . SER A 1 142 ? 18.410 -1.697 -14.822 1.00 74.50 142 SER A O 1
ATOM 1113 N N . ILE A 1 143 ? 17.484 -1.090 -12.870 1.00 81.25 143 ILE A N 1
ATOM 1114 C CA . ILE A 1 143 ? 17.698 0.356 -13.028 1.00 81.25 143 ILE A CA 1
ATOM 1115 C C . ILE A 1 143 ? 19.195 0.691 -13.051 1.00 81.25 143 ILE A C 1
ATOM 1117 O O . ILE A 1 143 ? 19.653 1.383 -13.964 1.00 81.25 143 ILE A O 1
ATOM 1121 N N . ASP A 1 144 ? 19.980 0.139 -12.124 1.00 82.62 144 ASP A N 1
ATOM 1122 C CA . ASP A 1 144 ? 21.434 0.327 -12.093 1.00 82.62 144 ASP A CA 1
ATOM 1123 C C . ASP A 1 144 ? 22.075 -0.118 -13.417 1.00 82.62 144 ASP A C 1
ATOM 1125 O O . ASP A 1 144 ? 22.874 0.609 -14.018 1.00 82.62 144 ASP A O 1
ATOM 1129 N N . ALA A 1 145 ? 21.657 -1.274 -13.941 1.00 84.12 145 ALA A N 1
ATOM 1130 C CA . ALA A 1 145 ? 22.156 -1.789 -15.209 1.00 84.12 145 ALA A CA 1
ATOM 1131 C C . ALA A 1 145 ? 21.814 -0.862 -16.398 1.00 84.12 145 ALA A C 1
ATOM 1133 O O . ALA A 1 145 ? 22.675 -0.605 -17.245 1.00 84.12 145 ALA A O 1
ATOM 1134 N N . ILE A 1 146 ? 20.607 -0.283 -16.428 1.00 87.19 146 ILE A N 1
ATOM 1135 C CA . ILE A 1 146 ? 20.177 0.709 -17.435 1.00 87.19 146 ILE A CA 1
ATOM 1136 C C . ILE A 1 146 ? 21.039 1.979 -17.375 1.00 87.19 146 ILE A C 1
ATOM 1138 O O . ILE A 1 146 ? 21.337 2.584 -18.412 1.00 87.19 146 ILE A O 1
ATOM 1142 N N . HIS A 1 147 ? 21.475 2.393 -16.185 1.00 86.62 147 HIS A N 1
ATOM 1143 C CA . HIS A 1 147 ? 22.360 3.546 -16.020 1.00 86.62 147 HIS A CA 1
ATOM 1144 C C . HIS A 1 147 ? 23.814 3.252 -16.420 1.00 86.62 147 HIS A C 1
ATOM 1146 O O . HIS A 1 147 ? 24.480 4.126 -16.985 1.00 86.62 147 HIS A O 1
ATOM 1152 N N . GLU A 1 148 ? 24.303 2.030 -16.199 1.00 87.94 148 GLU A N 1
ATOM 1153 C CA . GLU A 1 148 ? 25.678 1.632 -16.518 1.00 87.94 148 GLU A CA 1
ATOM 1154 C C . GLU A 1 148 ? 25.929 1.353 -18.007 1.00 87.94 148 GLU A C 1
ATOM 1156 O O . GLU A 1 148 ? 26.983 1.727 -18.537 1.00 87.94 148 GLU A O 1
ATOM 1161 N N . THR A 1 149 ? 25.000 0.691 -18.700 1.00 87.50 149 THR A N 1
ATOM 1162 C CA . THR A 1 149 ? 25.213 0.217 -20.082 1.00 87.50 149 THR A CA 1
ATOM 1163 C C . THR A 1 149 ? 25.565 1.355 -21.061 1.00 87.50 149 THR A C 1
ATOM 1165 O O . THR A 1 149 ? 26.527 1.222 -21.822 1.00 87.50 149 THR A O 1
ATOM 1168 N N . PRO A 1 150 ? 24.931 2.545 -21.018 1.00 86.88 150 PRO A N 1
ATOM 1169 C CA . PRO A 1 150 ? 25.314 3.667 -21.882 1.00 86.88 150 PRO A CA 1
ATOM 1170 C C . PRO A 1 150 ? 26.702 4.247 -21.574 1.00 86.88 150 PRO A C 1
ATOM 1172 O O . PRO A 1 150 ? 27.358 4.783 -22.469 1.00 86.88 150 PRO A O 1
ATOM 1175 N N . ILE A 1 151 ? 27.184 4.124 -20.330 1.00 87.44 151 ILE A N 1
ATOM 1176 C CA . ILE A 1 151 ? 28.548 4.526 -19.950 1.00 87.44 151 ILE A CA 1
ATOM 1177 C C . ILE A 1 151 ? 29.564 3.586 -20.607 1.00 87.44 151 ILE A C 1
ATOM 1179 O O . ILE A 1 151 ? 30.576 4.055 -21.136 1.00 87.44 151 ILE A O 1
ATOM 1183 N N . LYS A 1 152 ? 29.290 2.273 -20.609 1.00 87.50 152 LYS A N 1
ATOM 1184 C CA . LYS A 1 152 ? 30.105 1.267 -21.314 1.00 87.50 152 LYS A CA 1
ATOM 1185 C C . LYS A 1 152 ? 30.131 1.545 -22.817 1.00 87.50 152 LYS A C 1
ATOM 1187 O O . LYS A 1 152 ? 31.214 1.633 -23.396 1.00 87.50 152 LYS A O 1
ATOM 1192 N N . LEU A 1 153 ? 28.971 1.832 -23.409 1.00 85.00 153 LEU A N 1
ATOM 1193 C CA . LEU A 1 153 ? 28.839 2.199 -24.823 1.00 85.00 153 LEU A CA 1
ATOM 1194 C C . LEU A 1 153 ? 29.684 3.434 -25.187 1.00 85.00 153 LEU A C 1
ATOM 1196 O O . LEU A 1 153 ? 30.401 3.443 -26.186 1.00 85.00 153 LEU A O 1
ATOM 1200 N N . GLY A 1 154 ? 29.667 4.465 -24.336 1.00 85.25 154 GLY A N 1
ATOM 1201 C CA . GLY A 1 154 ? 30.470 5.674 -24.531 1.00 85.25 154 GLY A CA 1
ATOM 1202 C C . GLY A 1 154 ? 31.983 5.450 -24.404 1.00 85.25 154 GLY A C 1
ATOM 1203 O O . GLY A 1 154 ? 32.761 6.157 -25.050 1.00 85.25 154 GLY A O 1
ATOM 1204 N N . LYS A 1 155 ? 32.426 4.478 -23.594 1.00 87.50 155 LYS A N 1
ATOM 1205 C CA . LYS A 1 155 ? 33.843 4.075 -23.516 1.00 87.50 155 LYS A CA 1
ATOM 1206 C C . LYS A 1 155 ? 34.277 3.356 -24.791 1.00 87.50 155 LYS A C 1
ATOM 1208 O O . LYS A 1 155 ? 35.266 3.771 -25.392 1.00 87.50 155 LYS A O 1
ATOM 1213 N N . LEU A 1 156 ? 33.492 2.380 -25.249 1.00 85.56 156 LEU A N 1
ATOM 1214 C CA . LEU A 1 156 ? 33.746 1.654 -26.497 1.00 85.56 156 LEU A CA 1
ATOM 1215 C C . LEU A 1 156 ? 33.797 2.598 -27.708 1.00 85.56 156 LEU A C 1
ATOM 1217 O O . LEU A 1 156 ? 34.691 2.488 -28.546 1.00 85.56 156 LEU A O 1
ATOM 1221 N N . GLU A 1 157 ? 32.910 3.596 -27.775 1.00 85.25 157 GLU A N 1
ATOM 1222 C CA . GLU A 1 157 ? 32.927 4.586 -28.857 1.00 85.25 157 GLU A CA 1
ATOM 1223 C C . GLU A 1 157 ? 34.220 5.425 -28.863 1.00 85.25 157 GLU A C 1
ATOM 1225 O O . GLU A 1 157 ? 34.792 5.691 -29.927 1.00 85.25 157 GLU A O 1
ATOM 1230 N N . LYS A 1 158 ? 34.707 5.830 -27.681 1.00 85.94 158 LYS A N 1
ATOM 1231 C CA . LYS A 1 158 ? 35.969 6.575 -27.534 1.00 85.94 158 LYS A CA 1
ATOM 1232 C C . LYS A 1 158 ? 37.175 5.719 -27.906 1.00 85.94 158 LYS A C 1
ATOM 1234 O O . LYS A 1 158 ? 38.030 6.186 -28.656 1.00 85.94 158 LYS A O 1
ATOM 1239 N N . GLU A 1 159 ? 37.222 4.477 -27.434 1.00 84.81 159 GLU A N 1
ATOM 1240 C CA . GLU A 1 159 ? 38.281 3.520 -27.769 1.00 84.81 159 GLU A CA 1
ATOM 1241 C C . GLU A 1 159 ? 38.318 3.225 -29.270 1.00 84.81 159 GLU A C 1
ATOM 1243 O O . GLU A 1 159 ? 39.394 3.201 -29.866 1.00 84.81 159 GLU A O 1
ATOM 1248 N N . ARG A 1 160 ? 37.152 3.087 -29.915 1.00 80.94 160 ARG A N 1
ATOM 1249 C CA . ARG A 1 160 ? 37.058 2.915 -31.369 1.00 80.94 160 ARG A CA 1
ATOM 1250 C C . ARG A 1 160 ? 37.617 4.123 -32.114 1.00 80.94 160 ARG A C 1
ATOM 1252 O O . ARG A 1 160 ? 38.450 3.950 -32.998 1.00 80.94 160 ARG A O 1
ATOM 1259 N N . LYS A 1 161 ? 37.191 5.342 -31.754 1.00 81.75 161 LYS A N 1
ATOM 1260 C CA . LYS A 1 161 ? 37.684 6.585 -32.380 1.00 81.75 161 LYS A CA 1
ATOM 1261 C C . LYS A 1 161 ? 39.197 6.737 -32.217 1.00 81.75 161 LYS A C 1
ATOM 1263 O O . LYS A 1 161 ? 39.870 7.132 -33.166 1.00 81.75 161 LYS A O 1
ATOM 1268 N N . GLU A 1 162 ? 39.732 6.381 -31.051 1.00 82.56 162 GLU A N 1
ATOM 1269 C CA . GLU A 1 162 ? 41.169 6.427 -30.787 1.00 82.56 162 GLU A CA 1
ATOM 1270 C C . GLU A 1 162 ? 41.941 5.367 -31.587 1.00 82.56 162 GLU A C 1
ATOM 1272 O O . GLU A 1 162 ? 42.939 5.704 -32.223 1.00 82.56 162 GLU A O 1
ATOM 1277 N N . LYS A 1 163 ? 41.447 4.122 -31.664 1.00 77.69 163 LYS A N 1
ATOM 1278 C CA . LYS A 1 163 ? 42.021 3.075 -32.531 1.00 77.69 163 LYS A CA 1
ATOM 1279 C C . LYS A 1 163 ? 42.027 3.504 -33.999 1.00 77.69 163 LYS A C 1
ATOM 1281 O O . LYS A 1 163 ? 43.042 3.349 -34.669 1.00 77.69 163 LYS A O 1
ATOM 1286 N N . THR A 1 164 ? 40.941 4.102 -34.498 1.00 75.56 164 THR A N 1
ATOM 1287 C CA . THR A 1 164 ? 40.880 4.639 -35.870 1.00 75.56 164 THR A CA 1
ATOM 1288 C C . THR A 1 164 ? 41.890 5.771 -36.090 1.00 75.56 164 THR A C 1
ATOM 1290 O O . THR A 1 164 ? 42.496 5.844 -37.155 1.00 75.56 164 THR A O 1
ATOM 1293 N N . ARG A 1 165 ? 42.118 6.627 -35.085 1.00 76.69 165 ARG A N 1
ATOM 1294 C CA . ARG A 1 165 ? 43.118 7.706 -35.139 1.00 76.69 165 ARG A CA 1
A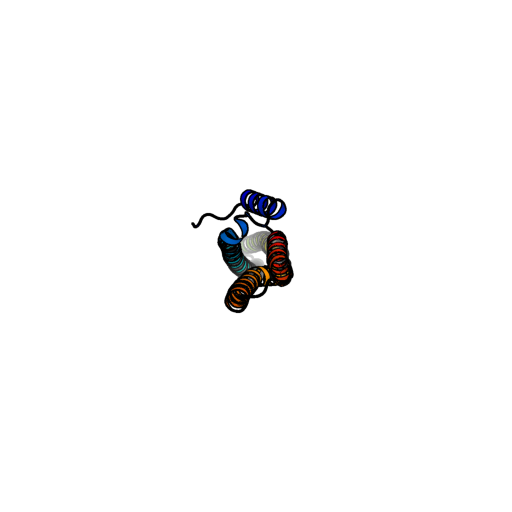TOM 1295 C C . ARG A 1 165 ? 44.558 7.177 -35.144 1.00 76.69 165 ARG A C 1
ATOM 1297 O O . ARG A 1 165 ? 45.407 7.753 -35.816 1.00 76.69 165 ARG A O 1
ATOM 1304 N N . GLN A 1 166 ? 44.828 6.086 -34.425 1.00 69.56 166 GLN A N 1
ATOM 1305 C CA . GLN A 1 166 ? 46.148 5.444 -34.350 1.00 69.56 166 GLN A CA 1
ATOM 1306 C C . GLN A 1 166 ? 46.468 4.568 -35.576 1.00 69.56 166 GLN A C 1
ATOM 1308 O O . GLN A 1 166 ? 47.622 4.491 -35.988 1.00 69.56 166 GLN A O 1
ATOM 1313 N N . LEU A 1 167 ? 45.461 3.939 -36.194 1.00 66.00 167 LEU A N 1
ATOM 1314 C CA . LEU A 1 167 ? 45.605 2.986 -37.307 1.00 66.00 167 LEU A CA 1
ATOM 1315 C C . LEU A 1 167 ? 45.584 3.622 -38.706 1.00 66.00 167 LEU A C 1
ATOM 1317 O O . LEU A 1 167 ? 45.331 2.919 -39.682 1.00 66.00 167 LEU A O 1
ATOM 1321 N N . GLY A 1 168 ? 45.867 4.921 -38.837 1.00 55.38 168 GLY A N 1
ATOM 1322 C CA . GLY A 1 168 ? 45.739 5.702 -40.077 1.00 55.38 168 GLY A CA 1
ATOM 1323 C C . GLY A 1 168 ? 46.513 5.230 -41.325 1.00 55.38 168 GLY A C 1
ATOM 1324 O O . GLY A 1 168 ? 46.616 6.016 -42.259 1.00 55.38 168 GLY A O 1
ATOM 1325 N N . LEU A 1 169 ? 47.057 4.005 -41.383 1.00 52.19 169 LEU A N 1
ATOM 1326 C CA . LEU A 1 169 ? 47.847 3.493 -42.509 1.00 52.19 169 LEU A CA 1
ATOM 1327 C C . LEU A 1 169 ? 47.792 1.979 -42.803 1.00 52.19 169 LEU A C 1
ATOM 1329 O O . LE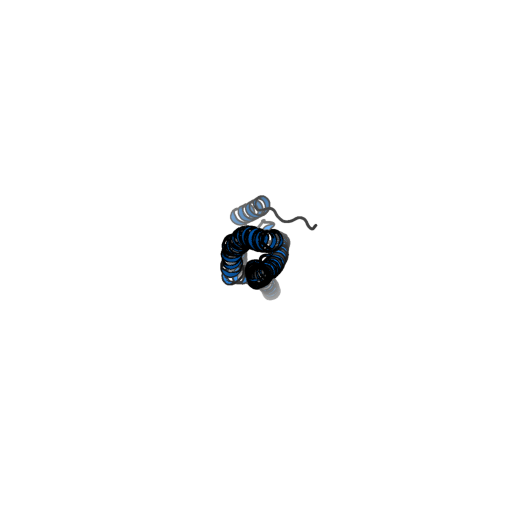U A 1 169 ? 48.458 1.569 -43.750 1.00 52.19 169 LEU A O 1
ATOM 1333 N N . ILE A 1 170 ? 47.032 1.126 -42.101 1.00 49.06 170 ILE A N 1
ATOM 1334 C CA . ILE A 1 170 ? 46.982 -0.310 -42.464 1.00 49.06 170 ILE A CA 1
ATOM 1335 C C . ILE A 1 170 ? 45.545 -0.842 -42.432 1.00 49.06 170 ILE A C 1
ATOM 1337 O O . ILE A 1 170 ? 44.886 -0.862 -41.396 1.00 49.06 170 ILE A O 1
ATOM 1341 N N . ARG A 1 171 ? 45.075 -1.281 -43.609 1.00 52.62 171 ARG A N 1
ATOM 1342 C CA . ARG A 1 171 ? 43.857 -2.076 -43.804 1.00 52.62 171 ARG A CA 1
ATOM 1343 C C . ARG A 1 171 ? 44.083 -3.435 -43.138 1.00 52.62 171 ARG A C 1
ATOM 1345 O O . ARG A 1 171 ? 44.703 -4.311 -43.734 1.00 52.62 171 ARG A O 1
ATOM 1352 N N . THR A 1 172 ? 43.584 -3.599 -41.922 1.00 43.69 172 THR A N 1
ATOM 1353 C CA . THR A 1 172 ? 43.453 -4.919 -41.306 1.00 43.69 172 THR A CA 1
ATOM 1354 C C . THR A 1 172 ? 41.991 -5.134 -40.957 1.00 43.69 172 THR A C 1
ATOM 1356 O O . THR A 1 172 ? 41.378 -4.331 -40.256 1.00 43.69 172 THR A O 1
ATOM 1359 N N . GLU A 1 173 ? 41.446 -6.197 -41.536 1.00 47.34 173 GLU A N 1
ATOM 1360 C CA . GLU A 1 173 ? 40.134 -6.784 -41.283 1.00 47.34 173 GLU A CA 1
ATOM 1361 C C . GLU A 1 173 ? 39.891 -6.961 -39.774 1.00 47.34 173 GLU A C 1
ATOM 1363 O O . GLU A 1 173 ? 40.777 -7.416 -39.049 1.00 47.34 173 GLU A O 1
ATOM 1368 N N . GLY A 1 174 ? 38.693 -6.610 -39.299 1.00 46.81 174 GLY A N 1
ATOM 1369 C CA . GLY A 1 174 ? 38.308 -6.797 -37.900 1.00 46.81 174 GLY A CA 1
ATOM 1370 C C . GLY A 1 174 ? 37.026 -6.059 -37.526 1.00 46.81 174 GLY A C 1
ATOM 1371 O O . GLY A 1 174 ? 37.071 -5.040 -36.844 1.00 46.81 174 GLY A O 1
ATOM 1372 N N . SER A 1 175 ? 35.897 -6.607 -37.977 1.00 52.38 175 SER A N 1
ATOM 1373 C CA . SER A 1 175 ? 34.488 -6.272 -37.674 1.00 52.38 175 SER A CA 1
ATOM 1374 C C . SER A 1 175 ? 34.131 -6.139 -36.171 1.00 52.38 175 SER A C 1
ATOM 1376 O O . SER A 1 175 ? 33.076 -5.619 -35.815 1.00 52.38 175 SER A O 1
ATOM 1378 N N . ASP A 1 176 ? 35.041 -6.530 -35.278 1.00 55.16 176 ASP A N 1
ATOM 1379 C CA . ASP A 1 176 ? 34.824 -6.776 -33.845 1.00 55.16 176 ASP A CA 1
ATOM 1380 C C . ASP A 1 176 ? 34.277 -5.560 -33.065 1.00 55.16 176 ASP A C 1
ATOM 1382 O O . ASP A 1 176 ? 33.312 -5.649 -32.310 1.00 55.16 176 ASP A O 1
ATOM 1386 N N . GLY A 1 177 ? 34.803 -4.357 -33.327 1.00 60.25 177 GLY A N 1
ATOM 1387 C CA . GLY A 1 177 ? 34.371 -3.146 -32.610 1.00 60.25 177 GLY A CA 1
ATOM 1388 C C . GLY A 1 177 ? 32.963 -2.646 -32.972 1.00 60.25 177 GLY A C 1
ATOM 1389 O O . GLY A 1 177 ? 32.404 -1.816 -32.255 1.00 60.25 177 GLY A O 1
ATOM 1390 N N . GLY A 1 178 ? 32.398 -3.089 -34.101 1.00 67.88 178 GLY A N 1
ATOM 1391 C CA . GLY A 1 178 ? 31.003 -2.816 -34.467 1.00 67.88 178 GLY A CA 1
ATOM 1392 C C . GLY A 1 178 ? 30.038 -3.782 -33.780 1.00 67.88 178 GLY A C 1
ATOM 1393 O O . GLY A 1 178 ? 28.991 -3.354 -33.290 1.00 67.88 178 GLY A O 1
ATOM 1394 N N . GLU A 1 179 ? 30.441 -5.048 -33.689 1.00 78.12 179 GLU A N 1
ATOM 1395 C CA . GLU A 1 179 ? 29.687 -6.133 -33.055 1.00 78.12 179 GLU A CA 1
ATOM 1396 C C . GLU A 1 179 ? 29.551 -5.922 -31.541 1.00 78.12 179 GLU A C 1
ATOM 1398 O O . GLU A 1 179 ? 28.462 -6.097 -30.996 1.00 78.12 179 GLU A O 1
ATOM 1403 N N . ASP A 1 180 ? 30.598 -5.438 -30.864 1.00 81.56 180 ASP A N 1
ATOM 1404 C CA . ASP A 1 180 ? 30.536 -5.100 -29.433 1.00 81.56 180 ASP A CA 1
ATOM 1405 C C . ASP A 1 180 ? 29.589 -3.928 -29.136 1.00 81.56 180 ASP A C 1
ATOM 1407 O O . ASP A 1 180 ? 28.818 -3.958 -28.175 1.00 81.56 180 ASP A O 1
ATOM 1411 N N . MET A 1 181 ? 29.593 -2.900 -29.988 1.00 83.69 181 MET A N 1
ATOM 1412 C CA . MET A 1 181 ? 28.683 -1.757 -29.852 1.00 83.69 181 MET A CA 1
ATOM 1413 C C . MET A 1 181 ? 27.228 -2.169 -30.070 1.00 83.69 181 MET A C 1
ATOM 1415 O O . MET A 1 181 ? 26.335 -1.664 -29.389 1.00 83.69 181 MET A O 1
ATOM 1419 N N . GLU A 1 182 ? 26.971 -3.046 -31.041 1.00 86.19 182 GLU A N 1
ATOM 1420 C CA . GLU A 1 182 ? 25.638 -3.602 -31.259 1.00 86.19 182 GLU A CA 1
ATOM 1421 C C . GLU A 1 182 ? 25.201 -4.474 -30.081 1.00 86.19 182 GLU A C 1
ATOM 1423 O O . GLU A 1 182 ? 24.094 -4.290 -29.577 1.00 86.19 182 GLU A O 1
ATOM 1428 N N . ARG A 1 183 ? 26.082 -5.343 -29.575 1.00 89.75 183 ARG A N 1
ATOM 1429 C CA . ARG A 1 183 ? 25.819 -6.185 -28.402 1.00 89.75 183 ARG A CA 1
ATOM 1430 C C . ARG A 1 183 ? 25.381 -5.357 -27.196 1.00 89.75 183 ARG A C 1
ATOM 1432 O O . ARG A 1 183 ? 24.347 -5.654 -26.608 1.00 89.75 183 ARG A O 1
ATOM 1439 N N . GLU A 1 184 ? 26.104 -4.291 -26.860 1.00 89.75 184 GLU A N 1
ATOM 1440 C CA . GLU A 1 184 ? 25.739 -3.434 -25.726 1.00 89.75 184 GLU A CA 1
ATOM 1441 C C . GLU A 1 184 ? 24.425 -2.664 -25.967 1.00 89.75 184 GLU A C 1
ATOM 1443 O O . GLU A 1 184 ? 23.643 -2.481 -25.030 1.00 89.75 184 GLU A O 1
ATOM 1448 N N . ARG A 1 185 ? 24.108 -2.273 -27.217 1.00 91.69 185 ARG A N 1
ATOM 1449 C CA . ARG A 1 185 ? 22.781 -1.707 -27.544 1.00 91.69 185 ARG A CA 1
ATOM 1450 C C . ARG A 1 185 ? 21.662 -2.731 -27.338 1.00 91.69 185 ARG A C 1
ATOM 1452 O O . ARG A 1 185 ? 20.627 -2.368 -26.783 1.00 91.69 185 ARG A O 1
ATOM 1459 N N . ARG A 1 186 ? 21.870 -3.999 -27.715 1.00 92.56 186 ARG A N 1
ATOM 1460 C CA . ARG A 1 186 ? 20.908 -5.090 -27.458 1.00 92.56 186 ARG A CA 1
ATOM 1461 C C . ARG A 1 186 ? 20.728 -5.344 -25.966 1.00 92.56 186 ARG A C 1
ATOM 1463 O O . ARG A 1 186 ? 19.595 -5.472 -25.513 1.00 92.56 186 ARG A O 1
ATOM 1470 N N . THR A 1 187 ? 21.815 -5.353 -25.198 1.00 92.12 187 THR A N 1
ATOM 1471 C CA . THR A 1 187 ? 21.760 -5.478 -23.735 1.00 92.12 187 THR A CA 1
ATOM 1472 C C . THR A 1 187 ? 20.920 -4.361 -23.122 1.00 92.12 187 THR A C 1
ATOM 1474 O O . THR A 1 187 ? 20.029 -4.639 -22.326 1.00 92.12 187 THR A O 1
ATOM 1477 N N . PHE A 1 188 ? 21.130 -3.110 -23.544 1.00 92.56 188 PHE A N 1
ATOM 1478 C CA . PHE A 1 188 ? 20.316 -1.986 -23.079 1.00 92.56 188 PHE A CA 1
ATOM 1479 C C . PHE A 1 188 ? 18.836 -2.138 -23.460 1.00 92.56 188 PHE A C 1
ATOM 1481 O O . PHE A 1 188 ? 17.964 -1.885 -22.636 1.00 92.56 188 PHE A O 1
ATOM 1488 N N . GLN A 1 189 ? 18.535 -2.577 -24.688 1.00 93.38 189 GLN A N 1
ATOM 1489 C CA . GLN A 1 189 ? 17.156 -2.832 -25.127 1.00 93.38 189 GLN A CA 1
ATOM 1490 C C . GLN A 1 189 ? 16.466 -3.888 -24.257 1.00 93.38 189 GLN A C 1
ATOM 1492 O O . GLN A 1 189 ? 15.321 -3.691 -23.864 1.00 93.38 189 GLN A O 1
ATOM 1497 N N . LEU A 1 190 ? 17.165 -4.973 -23.915 1.00 91.38 190 LEU A N 1
ATOM 1498 C CA . LEU A 1 190 ? 16.644 -6.018 -23.031 1.00 91.38 190 LEU A CA 1
ATOM 1499 C C . LEU A 1 190 ? 16.409 -5.502 -21.610 1.00 91.38 190 LEU A C 1
ATOM 1501 O O . LEU A 1 190 ? 15.336 -5.723 -21.063 1.00 91.38 190 LEU A O 1
ATOM 1505 N N . GLN A 1 191 ? 17.366 -4.761 -21.048 1.00 90.19 191 GLN A N 1
ATOM 1506 C CA . GLN A 1 191 ? 17.226 -4.153 -19.722 1.00 90.19 191 GLN A CA 1
ATOM 1507 C C . GLN A 1 191 ? 16.015 -3.211 -19.653 1.00 90.19 191 GLN A C 1
ATOM 1509 O O . GLN A 1 191 ? 15.258 -3.234 -18.688 1.00 90.19 191 GLN A O 1
ATOM 1514 N N . MET A 1 192 ? 15.780 -2.421 -20.705 1.00 89.25 192 MET A N 1
ATOM 1515 C CA . MET A 1 192 ? 14.600 -1.555 -20.801 1.00 89.25 192 MET A CA 1
ATOM 1516 C C . MET A 1 192 ? 13.279 -2.344 -20.819 1.00 89.25 192 MET A C 1
ATOM 1518 O O . MET A 1 192 ? 12.283 -1.847 -20.303 1.00 89.25 192 MET A O 1
ATOM 1522 N N . CYS A 1 193 ? 13.258 -3.571 -21.351 1.00 87.38 193 CYS A N 1
ATOM 1523 C CA . CYS A 1 193 ? 12.083 -4.452 -21.305 1.00 87.38 193 CYS A CA 1
ATOM 1524 C C . CYS A 1 193 ? 11.829 -5.064 -19.916 1.00 87.38 193 CYS A C 1
ATOM 1526 O O . CYS A 1 193 ? 10.734 -5.562 -19.658 1.00 87.38 193 CYS A O 1
ATOM 1528 N N . GLU A 1 194 ? 12.827 -5.070 -19.030 1.00 84.19 194 GLU A N 1
ATOM 1529 C CA . GLU A 1 194 ? 12.707 -5.597 -17.664 1.00 84.19 194 GLU A CA 1
ATOM 1530 C C . GLU A 1 194 ? 12.145 -4.562 -16.679 1.00 84.19 194 GLU A C 1
ATOM 1532 O O . GLU A 1 194 ? 11.746 -4.921 -15.565 1.00 84.19 194 GLU A O 1
ATOM 1537 N N . VAL A 1 195 ? 12.053 -3.293 -17.096 1.00 77.19 195 VAL A N 1
ATOM 1538 C CA . VAL A 1 195 ? 11.348 -2.244 -16.354 1.00 77.19 195 VAL A CA 1
ATOM 1539 C C . VAL A 1 195 ? 9.859 -2.584 -16.356 1.00 77.19 195 VAL A C 1
ATOM 1541 O O . VAL A 1 195 ? 9.161 -2.414 -17.351 1.00 77.19 195 VAL A O 1
ATOM 1544 N N . ARG A 1 196 ? 9.382 -3.130 -15.236 1.00 64.25 196 ARG A N 1
ATOM 1545 C CA . ARG A 1 196 ? 7.966 -3.457 -15.043 1.00 64.25 196 ARG A CA 1
ATOM 1546 C C . ARG A 1 196 ? 7.178 -2.179 -14.758 1.00 64.25 196 ARG A C 1
ATOM 1548 O O . ARG A 1 196 ? 7.533 -1.475 -13.810 1.00 64.25 196 ARG A O 1
ATOM 1555 N N . ASP A 1 197 ? 6.128 -1.945 -15.545 1.00 53.25 197 ASP A N 1
ATOM 1556 C CA . ASP A 1 197 ? 5.042 -1.006 -15.218 1.00 53.25 197 ASP A CA 1
ATOM 1557 C C . ASP A 1 197 ? 4.347 -1.399 -13.900 1.00 53.25 197 ASP A C 1
ATOM 1559 O O . ASP A 1 197 ? 4.142 -2.617 -13.664 1.00 53.25 197 ASP A O 1
#

=== Feature glossary ===
Feature key, reading from the visual/contextual features back to the raw sequence:

Rendered structure images. Structure images are PyMOL renders from six orthogonal camera directions. Cartoon representation draws helices as coils and strands as arrows; sticks shows the backbone as bonds; surface shows the solvent-excluded envelope. Rainbow coloring maps sequence position to hue (blue→red, N→C); chain coloring assigns a distinct color per polypeptide.

Contact-map, Ramachandran, and PAE plots. Three diagnostic plots accompany the record. The Cα contact map visualizes the tertiary structure as a 2D adjacency matrix (8 Å cutoff, sequence-local contacts suppressed). The Ramachandran plot shows the distribution of backbone (φ, ψ) torsions, with points in the α and β basins reflecting secondary structure content. The PAE plot shows AlphaFold's inter-residue confidence as a color matrix.

InterPro / GO / CATH / organism. The annotation block draws on four external resources. InterPro: which protein families and domains the sequence belongs to. GO: standardized terms for what the protein does, what process it participates in, and where in the cell it acts. CATH: which structural fold it has in the CATH hierarchy. Organism: the species of origin.

Nearest PDB structures. Structural nearest neighbors (via Foldseek easy-search vs the PDB). Reported per hit: target PDB id, E-value, and alignment TM-score. A TM-score above ~0.5 is the conventional threshold for 'same fold'.

Predicted aligned error. Predicted aligned error is AlphaFold's pairwise confidence. Unlike pLDDT (per-residue), PAE is per-residue-pair and captures whether two parts of the structure are correctly placed relative to each other. Units are ångströms of expected positional error.

Solvent-accessible surface area. SASA measures how much of the protein is reachable by solvent. It is computed by rolling a water-sized probe over the atomic surface and summing the exposed area (Å²). Per-residue SASA distinguishes core (buried, low SASA) from surface (exposed, high SASA) residues; total SASA is a whole-molecule size measure.

B-factor. Crystallographic B-factors measure how much each atom's electron density is smeared out, in Å². They rise in mobile loops and surface residues and fall in the buried interior. In AlphaFold models this column is repurposed to hold pLDDT instead.

pLDDT. For AlphaFold models, the B-factor field carries pLDDT — the model's own estimate of local accuracy on a 0–100 scale. Regions with pLDDT<50 should be treated as essentially unmodeled; they often correspond to intrinsically disordered segments.

Backbone torsions (φ/ψ). φ (phi) and ψ (psi) are the two rotatable backbone dihedrals per residue: φ is the C(i-1)–N–Cα–C torsion, ψ is the N–Cα–C–N(i+1) torsion, both in degrees on (−180°, 180°]. α-helical residues cluster near (−60°, −45°); β-strand residues near (−120°, +130°). A Ramachandran plot is simply a scatter of (φ, ψ) for every residue.

Radius of gyration, Cα contacts, bounding box. Radius of gyration (Rg) is the root-mean-square distance of Cα atoms from their centroid — a single number for overall size and compactness. A globular domain of N residues has Rg ≈ 2.2·N^0.38 Å; an extended or disordered chain has a much larger Rg. The Cα contact count is the number of residue pairs whose Cα atoms are within 8 Å and are more than four positions apart in sequence — a standard proxy for tertiary packing density. The bounding box is the smallest axis-aligned box enclosing all Cα atoms.

Secondary structure (3-state, P-SEA). Three-state secondary structure (P-SEA) collapses the eight DSSP classes into helix (a), strand (b), and coil (c). P-SEA assigns these from Cα geometry alone — distances and angles — without requiring backbone oxygens, so it works on any Cα trace.

Secondary structure (8-state, DSSP). Secondary structure is the local, repeating backbone conformation. DSSP classifies it into eight states by reading the hydrogen-bond network: three helix types (H, G, I), two β types (E, B), two non-regular types (T, S), and unstructured coil (-).

Foldseek 3Di. The Foldseek 3Di string encodes local tertiary geometry as a 20-letter alphabet — one character per residue — derived from the relative positions of nearby Cα atoms. Unlike the amino-acid sequence, 3Di is a direct function of the 3D structure, so two proteins with the same fold have similar 3Di strings even at low sequence identity.

mmCIF coordinates. Structure coordinates are given as an mmCIF _atom_site loop: one row per atom with element, residue name, chain id, sequence number, and x/y/z position in Å. Only the four main-chain atoms per residue are included here; side chains are omitted to keep the record compact.

Sequence. This is the polypeptide sequence — one letter per residue, N-terminus first. Length ranges from a few dozen residues for small domains to over a thousand for large multi-domain proteins.